Protein AF-A0A2E5AE53-F1 (afdb_monomer_lite)

pLDDT: mean 91.01, std 10.96, range [36.34, 98.62]

Structure (mmCIF, N/CA/C/O backbone):
data_AF-A0A2E5AE53-F1
#
_entry.id   AF-A0A2E5AE53-F1
#
loop_
_atom_site.group_PDB
_atom_site.id
_atom_site.type_symbol
_atom_site.label_atom_id
_atom_site.label_alt_id
_atom_site.label_comp_id
_atom_site.label_asym_id
_atom_site.label_entity_id
_atom_site.label_seq_id
_atom_site.pdbx_PDB_ins_code
_atom_site.Cartn_x
_atom_site.Cartn_y
_atom_site.Cartn_z
_atom_site.occupancy
_atom_site.B_iso_or_equiv
_atom_site.auth_seq_id
_atom_site.auth_comp_id
_atom_site.auth_asym_id
_atom_site.auth_atom_id
_atom_site.pdbx_PDB_model_num
ATOM 1 N N . MET A 1 1 ? -5.814 17.496 -21.915 1.00 42.22 1 MET A N 1
ATOM 2 C CA . MET A 1 1 ? -5.030 16.432 -21.250 1.00 42.22 1 MET A CA 1
ATOM 3 C C . MET A 1 1 ? -5.846 15.893 -20.075 1.00 42.22 1 MET A C 1
ATOM 5 O O . MET A 1 1 ? -5.924 16.540 -19.043 1.00 42.22 1 MET A O 1
ATOM 9 N N . GLN A 1 2 ? -6.573 14.785 -20.251 1.00 44.31 2 GLN A N 1
ATOM 10 C CA . GLN A 1 2 ? -7.427 14.229 -19.191 1.00 44.31 2 GLN A CA 1
ATOM 11 C C . GLN A 1 2 ? -6.534 13.450 -18.208 1.00 44.31 2 GLN A C 1
ATOM 13 O O . GLN A 1 2 ? -6.035 12.370 -18.546 1.00 44.31 2 GLN A O 1
ATOM 18 N N . MET A 1 3 ? -6.266 14.024 -17.032 1.00 50.41 3 MET A N 1
ATOM 19 C CA . MET A 1 3 ? -5.489 13.367 -15.975 1.00 50.41 3 MET A CA 1
ATOM 20 C C . MET A 1 3 ? -6.194 12.084 -15.538 1.00 50.41 3 MET A C 1
ATOM 22 O O . MET A 1 3 ? -7.386 12.068 -15.250 1.00 50.41 3 MET A O 1
ATOM 26 N N . ASP A 1 4 ? -5.445 10.989 -15.532 1.00 73.56 4 ASP A N 1
ATOM 27 C CA . ASP A 1 4 ? -5.915 9.717 -15.004 1.00 73.56 4 ASP A CA 1
ATOM 28 C C . ASP A 1 4 ? -5.940 9.756 -13.468 1.00 73.56 4 ASP A C 1
ATOM 30 O O . ASP A 1 4 ? -5.029 10.313 -12.854 1.00 73.56 4 ASP A O 1
ATOM 34 N N . ALA A 1 5 ? -6.951 9.150 -12.842 1.00 66.94 5 ALA A N 1
ATOM 35 C CA . ALA A 1 5 ? -7.138 9.185 -11.389 1.00 66.94 5 ALA A CA 1
ATOM 36 C C . ALA A 1 5 ? -5.905 8.666 -10.624 1.00 66.94 5 ALA A C 1
ATOM 38 O O . ALA A 1 5 ? -5.534 9.228 -9.594 1.00 66.94 5 ALA A O 1
ATOM 39 N N . PHE A 1 6 ? -5.215 7.655 -11.165 1.00 67.25 6 PHE A N 1
ATOM 40 C CA . PHE A 1 6 ? -3.981 7.121 -10.580 1.00 67.25 6 PHE A CA 1
ATOM 41 C C . PHE A 1 6 ? -2.809 8.113 -10.644 1.00 67.25 6 PHE A C 1
ATOM 43 O O . PHE A 1 6 ? -2.060 8.243 -9.676 1.00 67.25 6 PHE A O 1
ATOM 50 N N . GLN A 1 7 ? -2.667 8.849 -11.751 1.00 70.06 7 GLN A N 1
ATOM 51 C CA . GLN A 1 7 ? -1.641 9.889 -11.899 1.00 70.06 7 GLN A CA 1
ATOM 52 C C . GLN A 1 7 ? -1.922 11.084 -10.979 1.00 70.06 7 GLN A C 1
ATOM 54 O O . GLN A 1 7 ? -1.009 11.597 -10.332 1.00 70.06 7 GLN A O 1
ATOM 59 N N . GLY A 1 8 ? -3.191 11.496 -10.879 1.00 69.25 8 GLY A N 1
ATOM 60 C CA . GLY A 1 8 ? -3.621 12.550 -9.959 1.00 69.25 8 GLY A CA 1
ATOM 61 C C . GLY A 1 8 ? -3.343 12.189 -8.500 1.00 69.25 8 GLY A C 1
ATOM 62 O O . GLY A 1 8 ? -2.730 12.978 -7.783 1.00 69.25 8 GLY A O 1
ATOM 63 N N . ALA A 1 9 ? -3.705 10.971 -8.084 1.00 69.88 9 ALA A N 1
ATOM 64 C CA . ALA A 1 9 ? -3.445 10.481 -6.733 1.00 69.88 9 ALA A CA 1
ATOM 65 C C . ALA A 1 9 ? -1.946 10.484 -6.397 1.00 69.88 9 ALA A C 1
ATOM 67 O O . ALA A 1 9 ? -1.572 11.009 -5.353 1.00 69.88 9 ALA A O 1
ATOM 68 N N . ALA A 1 10 ? -1.085 9.978 -7.290 1.00 71.12 10 ALA A N 1
ATOM 69 C CA . ALA A 1 10 ? 0.366 9.949 -7.083 1.00 71.12 10 ALA A CA 1
ATOM 70 C C . ALA A 1 10 ? 0.988 11.354 -6.952 1.00 71.12 10 ALA A C 1
ATOM 72 O O . ALA A 1 10 ? 1.862 11.564 -6.105 1.00 71.12 10 ALA A O 1
ATOM 73 N N . ARG A 1 11 ? 0.522 12.329 -7.748 1.00 73.69 11 ARG A N 1
ATOM 74 C CA . ARG A 1 11 ? 0.976 13.729 -7.654 1.00 73.69 11 ARG A CA 1
ATOM 75 C C . ARG A 1 11 ? 0.531 14.387 -6.343 1.00 73.69 11 ARG A C 1
ATOM 77 O O . ARG A 1 11 ? 1.344 15.051 -5.710 1.00 73.69 11 ARG A O 1
ATOM 84 N N . LEU A 1 12 ? -0.705 14.148 -5.892 1.00 70.00 12 LEU A N 1
ATOM 85 C CA . LEU A 1 12 ? -1.230 14.706 -4.634 1.00 70.00 12 LEU A CA 1
ATOM 86 C C . LEU A 1 12 ? -0.424 14.276 -3.401 1.00 70.00 12 LEU A C 1
ATOM 88 O O . LEU A 1 12 ? -0.241 15.066 -2.480 1.00 70.00 12 LEU A O 1
ATOM 92 N N . ILE A 1 13 ? 0.094 13.046 -3.389 1.00 68.81 13 ILE A N 1
ATOM 93 C CA . ILE A 1 13 ? 0.936 12.538 -2.290 1.00 68.81 13 ILE A CA 1
ATOM 94 C C . ILE A 1 13 ? 2.433 12.874 -2.456 1.00 68.81 13 ILE A C 1
ATOM 96 O O . ILE A 1 13 ? 3.263 12.448 -1.643 1.00 68.81 13 ILE A O 1
ATOM 100 N N . GLY A 1 14 ? 2.783 13.645 -3.494 1.00 72.81 14 GLY A N 1
ATOM 101 C CA . GLY A 1 14 ? 4.137 14.127 -3.757 1.00 72.81 14 GLY A CA 1
ATOM 102 C C . GLY A 1 14 ? 5.125 13.022 -4.133 1.00 72.81 14 GLY A C 1
ATOM 103 O O . GLY A 1 14 ? 6.262 13.053 -3.671 1.00 72.81 14 GLY A O 1
ATOM 104 N N . MET A 1 15 ? 4.709 12.018 -4.914 1.00 79.19 15 MET A N 1
ATOM 105 C CA . MET A 1 15 ? 5.594 10.924 -5.344 1.00 79.19 15 MET A CA 1
ATOM 106 C C . MET A 1 15 ? 6.523 11.369 -6.481 1.00 79.19 15 MET A C 1
ATOM 108 O O . MET A 1 15 ? 6.221 11.159 -7.655 1.00 79.19 15 MET A O 1
ATOM 112 N N . SER A 1 16 ? 7.662 11.966 -6.125 1.00 83.81 16 SER A N 1
ATOM 113 C CA . SER A 1 16 ? 8.779 12.174 -7.056 1.00 83.81 16 SER A CA 1
ATOM 114 C C . SER A 1 16 ? 9.447 10.848 -7.435 1.00 83.81 16 SER A C 1
ATOM 116 O O . SER A 1 16 ? 9.279 9.838 -6.745 1.00 83.81 16 SER A O 1
ATOM 118 N N . ASP A 1 17 ? 10.259 10.843 -8.492 1.00 84.69 17 ASP A N 1
ATOM 119 C CA . ASP A 1 17 ? 10.998 9.647 -8.919 1.00 84.69 17 ASP A CA 1
ATOM 120 C C . ASP A 1 17 ? 11.924 9.104 -7.820 1.00 84.69 17 ASP A C 1
ATOM 122 O O . ASP A 1 17 ? 11.990 7.894 -7.591 1.00 84.69 17 ASP A O 1
ATOM 126 N N . ALA A 1 18 ? 12.549 10.000 -7.052 1.00 86.06 18 ALA A N 1
ATOM 127 C CA . ALA A 1 18 ? 13.353 9.632 -5.891 1.00 86.06 18 ALA A CA 1
ATOM 128 C C . ALA A 1 18 ? 12.518 8.939 -4.799 1.00 86.06 18 ALA A C 1
ATOM 130 O O . ALA A 1 18 ? 12.969 7.965 -4.192 1.00 86.06 18 ALA A O 1
ATOM 131 N N . ILE A 1 19 ? 11.289 9.404 -4.549 1.00 88.62 19 ILE A N 1
ATOM 132 C CA . ILE A 1 19 ? 10.394 8.773 -3.569 1.00 88.62 19 ILE A CA 1
ATOM 133 C C . ILE A 1 19 ? 9.890 7.428 -4.097 1.00 88.62 19 ILE A C 1
ATOM 135 O O . ILE A 1 19 ? 9.847 6.472 -3.328 1.00 88.62 19 ILE A O 1
ATOM 139 N N . TRP A 1 20 ? 9.587 7.303 -5.393 1.00 90.19 20 TRP A N 1
ATOM 140 C CA . TRP A 1 20 ? 9.250 6.016 -6.015 1.00 90.19 20 TRP A CA 1
ATOM 141 C C . TRP A 1 20 ? 10.350 4.970 -5.820 1.00 90.19 20 TRP A C 1
ATOM 143 O O . TRP A 1 20 ? 10.056 3.831 -5.450 1.00 90.19 20 TRP A O 1
ATOM 153 N N . ALA A 1 21 ? 11.611 5.358 -6.011 1.00 92.19 21 ALA A N 1
ATOM 154 C CA . ALA A 1 21 ? 12.749 4.466 -5.813 1.00 92.19 21 ALA A CA 1
ATOM 155 C C . ALA A 1 21 ? 12.838 3.964 -4.360 1.00 92.19 21 ALA A C 1
ATOM 157 O O . ALA A 1 21 ? 12.991 2.769 -4.108 1.00 92.19 21 ALA A O 1
ATOM 158 N N . ARG A 1 22 ? 12.665 4.862 -3.384 1.00 94.12 22 ARG A N 1
ATOM 159 C CA . ARG A 1 22 ? 12.652 4.520 -1.949 1.00 94.12 22 ARG A CA 1
ATOM 160 C C . ARG A 1 22 ? 11.431 3.676 -1.573 1.00 94.12 22 ARG A C 1
ATOM 162 O O . ARG A 1 22 ? 11.559 2.723 -0.807 1.00 94.12 22 ARG A O 1
ATOM 169 N N . HIS A 1 23 ? 10.273 3.964 -2.166 1.00 93.56 23 HIS A N 1
ATOM 170 C CA . HIS A 1 23 ? 9.023 3.229 -1.969 1.00 93.56 23 HIS A CA 1
ATOM 171 C C . HIS A 1 23 ? 9.140 1.750 -2.357 1.00 93.56 23 HIS A C 1
ATOM 173 O O . HIS A 1 23 ? 8.498 0.903 -1.734 1.00 93.56 23 HIS A O 1
ATOM 179 N N . ALA A 1 24 ? 9.973 1.440 -3.358 1.00 95.69 24 ALA A N 1
ATOM 180 C CA . ALA A 1 24 ? 10.233 0.081 -3.830 1.00 95.69 24 ALA A CA 1
ATOM 181 C C . ALA A 1 24 ? 11.125 -0.740 -2.884 1.00 95.69 24 ALA A C 1
ATOM 183 O O . ALA A 1 24 ? 11.312 -1.944 -3.101 1.00 95.69 24 ALA A O 1
ATOM 184 N N . HIS A 1 25 ? 11.692 -0.127 -1.839 1.00 96.62 25 HIS A N 1
ATOM 185 C CA . HIS A 1 25 ? 12.539 -0.835 -0.889 1.00 96.62 25 HIS A CA 1
ATOM 186 C C . HIS A 1 25 ? 11.728 -1.900 -0.127 1.00 96.62 25 HIS A C 1
ATOM 188 O O . HIS A 1 25 ? 10.715 -1.557 0.489 1.00 96.62 25 HIS A O 1
ATOM 194 N N . PRO A 1 26 ? 12.165 -3.177 -0.075 1.00 95.81 26 PRO A N 1
ATOM 195 C CA . PRO A 1 26 ? 11.390 -4.249 0.554 1.00 95.81 26 PRO A CA 1
ATOM 196 C C . PRO A 1 26 ? 10.998 -3.941 1.998 1.00 95.81 26 PRO A C 1
ATOM 198 O O . PRO A 1 26 ? 9.849 -4.136 2.374 1.00 95.81 26 PRO A O 1
ATOM 201 N N . LEU A 1 27 ? 11.921 -3.387 2.795 1.00 95.31 27 LEU A N 1
ATOM 202 C CA . LEU A 1 27 ? 11.608 -2.979 4.170 1.00 95.31 27 LEU A CA 1
ATOM 203 C C . LEU A 1 27 ? 10.502 -1.916 4.232 1.00 95.31 27 LEU A C 1
ATOM 205 O O . LEU A 1 27 ? 9.659 -2.002 5.117 1.00 95.31 27 LEU A O 1
ATOM 209 N N . SER A 1 28 ? 10.459 -0.953 3.300 1.00 95.00 28 SER A N 1
ATOM 210 C CA . SER A 1 28 ? 9.373 0.039 3.244 1.00 95.00 28 SER A CA 1
ATOM 211 C C . SER A 1 28 ? 8.041 -0.641 2.939 1.00 95.00 28 SER A C 1
ATOM 213 O O . SER A 1 28 ? 7.042 -0.391 3.609 1.00 95.00 28 SER A O 1
ATOM 215 N N . VAL A 1 29 ? 8.020 -1.541 1.958 1.00 95.19 29 VAL A N 1
ATOM 216 C CA . VAL A 1 29 ? 6.809 -2.277 1.579 1.00 95.19 29 VAL A CA 1
ATOM 217 C C . VAL A 1 29 ? 6.299 -3.117 2.752 1.00 95.19 29 VAL A C 1
ATOM 219 O O . VAL A 1 29 ? 5.183 -2.895 3.217 1.00 95.19 29 VAL A O 1
ATOM 222 N N . TRP A 1 30 ? 7.125 -4.014 3.294 1.00 95.81 30 TRP A N 1
ATOM 223 C CA . TRP A 1 30 ? 6.717 -4.922 4.370 1.00 95.81 30 TRP A CA 1
ATOM 224 C C . TRP A 1 30 ? 6.310 -4.186 5.643 1.00 95.81 30 TRP A C 1
ATOM 226 O O . TRP A 1 30 ? 5.317 -4.547 6.266 1.00 95.81 30 TRP A O 1
ATOM 236 N N . SER A 1 31 ? 7.013 -3.118 6.017 1.00 94.88 31 SER A N 1
ATOM 237 C CA . SER A 1 31 ? 6.642 -2.349 7.208 1.00 94.88 31 SER A CA 1
ATOM 238 C C . SER A 1 31 ? 5.336 -1.568 7.041 1.00 94.88 31 SER A C 1
ATOM 240 O O . SER A 1 31 ? 4.621 -1.397 8.022 1.00 94.88 31 SER A O 1
ATOM 242 N N . ARG A 1 32 ? 4.956 -1.151 5.824 1.00 93.88 32 ARG A N 1
ATOM 243 C CA . ARG A 1 32 ? 3.612 -0.600 5.555 1.00 93.88 32 ARG A CA 1
ATOM 244 C C . ARG A 1 32 ? 2.532 -1.674 5.591 1.00 93.88 32 ARG A C 1
ATOM 246 O O . ARG A 1 32 ? 1.454 -1.432 6.122 1.00 93.88 32 ARG A O 1
ATOM 253 N N . MET A 1 33 ? 2.830 -2.862 5.066 1.00 93.50 33 MET A N 1
ATOM 254 C CA . MET A 1 33 ? 1.925 -4.017 5.128 1.00 93.50 33 MET A CA 1
ATOM 255 C C . MET A 1 33 ? 1.655 -4.425 6.584 1.00 93.50 33 MET A C 1
ATOM 257 O O . MET A 1 33 ? 0.506 -4.640 6.958 1.00 93.50 33 MET A O 1
ATOM 261 N N . LEU A 1 34 ? 2.694 -4.438 7.425 1.00 92.25 34 LEU A N 1
ATOM 262 C CA . LEU A 1 34 ? 2.586 -4.684 8.868 1.00 92.25 34 LEU A CA 1
ATOM 263 C C . LEU A 1 34 ? 1.990 -3.503 9.644 1.00 92.25 34 LEU A C 1
ATOM 265 O O . LEU A 1 34 ? 1.358 -3.711 10.674 1.00 92.25 34 LEU A O 1
ATOM 269 N N . ALA A 1 35 ? 2.142 -2.268 9.164 1.00 93.50 35 ALA A N 1
ATOM 270 C CA . ALA A 1 35 ? 1.499 -1.113 9.782 1.00 93.50 35 ALA A CA 1
ATOM 271 C C . ALA A 1 35 ? -0.019 -1.106 9.573 1.00 93.50 35 ALA A C 1
ATOM 273 O O . ALA A 1 35 ? -0.732 -0.552 10.400 1.00 93.50 35 ALA A O 1
ATOM 274 N N . ALA A 1 36 ? -0.537 -1.733 8.514 1.00 93.06 36 ALA A N 1
ATOM 275 C CA . ALA A 1 36 ? -1.973 -1.789 8.252 1.00 93.06 36 ALA A CA 1
ATOM 276 C C . ALA A 1 36 ? -2.798 -2.377 9.425 1.00 93.06 36 ALA A C 1
ATOM 278 O O . ALA A 1 36 ? -3.758 -1.719 9.834 1.00 93.06 36 ALA A O 1
ATOM 279 N N . PRO A 1 37 ? -2.461 -3.548 10.012 1.00 93.81 37 PRO A N 1
ATOM 280 C CA . PRO A 1 37 ? -3.165 -4.047 11.197 1.00 93.81 37 PRO A CA 1
ATOM 281 C C . PRO A 1 37 ? -2.949 -3.167 12.436 1.00 93.81 37 PRO A C 1
ATOM 283 O O . PRO A 1 37 ? -3.844 -3.055 13.268 1.00 93.81 37 PRO A O 1
ATOM 286 N N . LEU A 1 38 ? -1.800 -2.494 12.561 1.00 94.38 38 LEU A N 1
ATOM 287 C CA . LEU A 1 38 ? -1.579 -1.545 13.658 1.00 94.38 38 LEU A CA 1
ATOM 288 C C . LEU A 1 38 ? -2.472 -0.309 13.520 1.00 94.38 38 LEU A C 1
ATOM 290 O O . LEU A 1 38 ? -3.055 0.125 14.504 1.00 94.38 38 LEU A O 1
ATOM 294 N N . ILE A 1 39 ? -2.643 0.214 12.303 1.00 94.88 39 ILE A N 1
ATOM 295 C CA . ILE A 1 39 ? -3.583 1.304 12.009 1.00 94.88 39 ILE A CA 1
ATOM 296 C C . ILE A 1 39 ? -5.003 0.878 12.364 1.00 94.88 39 ILE A C 1
ATOM 298 O O . ILE A 1 39 ? -5.715 1.657 12.993 1.00 94.88 39 ILE A O 1
ATOM 302 N N . PHE A 1 40 ? -5.397 -0.352 12.009 1.00 95.62 40 PHE A N 1
ATOM 303 C CA . PHE A 1 40 ? -6.678 -0.907 12.437 1.00 95.62 40 PHE A CA 1
ATOM 304 C C . PHE A 1 40 ? -6.812 -0.812 13.959 1.00 95.62 40 PHE A C 1
ATOM 306 O O . PHE A 1 40 ? -7.754 -0.204 14.426 1.00 95.62 40 PHE A O 1
ATOM 313 N N . ILE A 1 41 ? -5.842 -1.277 14.745 1.00 95.06 41 ILE A N 1
ATOM 314 C CA . ILE A 1 41 ? -5.890 -1.166 16.216 1.00 95.06 41 ILE A CA 1
ATOM 315 C C . ILE A 1 41 ? -5.948 0.302 16.683 1.00 95.06 41 ILE A C 1
ATOM 317 O O . ILE A 1 41 ? -6.746 0.649 17.554 1.00 95.06 41 ILE A O 1
ATOM 321 N N . CYS A 1 42 ? -5.141 1.189 16.092 1.00 94.75 42 CYS A N 1
ATOM 322 C CA . CYS A 1 42 ? -5.098 2.608 16.452 1.00 94.75 42 CYS A CA 1
ATOM 323 C C . CYS A 1 42 ? -6.442 3.311 16.252 1.00 94.75 42 CYS A C 1
ATOM 325 O O . CYS A 1 42 ? -6.768 4.203 17.034 1.00 94.75 42 CYS A O 1
ATOM 327 N N . LEU A 1 43 ? -7.243 2.913 15.262 1.00 95.75 43 LEU A N 1
ATOM 328 C CA . LEU A 1 43 ? -8.561 3.508 15.035 1.00 95.75 43 LEU A CA 1
ATOM 329 C C . LEU A 1 43 ? -9.523 3.269 16.213 1.00 95.75 43 LEU A C 1
ATOM 331 O O . LEU A 1 43 ? -10.402 4.085 16.441 1.00 95.75 43 LEU A O 1
ATOM 335 N N . TRP A 1 44 ? -9.317 2.229 17.026 1.00 96.25 44 TRP A N 1
ATOM 336 C CA . TRP A 1 44 ? -10.147 1.929 18.197 1.00 96.25 44 TRP A CA 1
ATOM 337 C C . TRP A 1 44 ? -9.633 2.620 19.456 1.00 96.25 44 TRP A C 1
ATOM 339 O O . TRP A 1 44 ? -10.332 2.670 20.466 1.00 96.25 44 TRP A O 1
ATOM 349 N N . SER A 1 45 ? -8.434 3.200 19.409 1.00 95.12 45 SER A N 1
ATOM 350 C CA . SER A 1 45 ? -7.843 3.846 20.576 1.00 95.12 45 SER A CA 1
ATOM 351 C C . SER A 1 45 ? -8.688 4.977 21.179 1.00 95.12 45 SER A C 1
ATOM 353 O O . SER A 1 45 ? -8.693 5.069 22.407 1.00 95.12 45 SER A O 1
ATOM 355 N N . PRO A 1 46 ? -9.482 5.776 20.429 1.00 94.38 46 PRO A N 1
ATOM 356 C CA . PRO A 1 46 ? -10.373 6.749 21.055 1.00 94.38 46 PRO A CA 1
ATOM 357 C C . PRO A 1 46 ? -11.437 6.123 21.966 1.00 94.38 46 PRO A C 1
ATOM 359 O O . PRO A 1 46 ? -11.880 6.767 22.913 1.00 94.38 46 PRO A O 1
ATOM 362 N N . VAL A 1 47 ? -11.815 4.862 21.721 1.00 92.56 47 VAL A N 1
ATOM 363 C CA . VAL A 1 47 ? -12.762 4.110 22.561 1.00 92.56 47 VAL A CA 1
ATOM 364 C C . VAL A 1 47 ? -12.122 3.709 23.892 1.00 92.56 47 VAL A C 1
ATOM 366 O O . VAL A 1 47 ? -12.798 3.673 24.914 1.00 92.56 47 VAL A O 1
ATOM 369 N N . TRP A 1 48 ? -10.820 3.414 23.897 1.00 92.62 48 TRP A N 1
ATOM 370 C CA . TRP A 1 48 ? -10.112 2.924 25.085 1.00 92.62 48 TRP A CA 1
ATOM 371 C C . TRP A 1 48 ? -9.514 4.041 25.935 1.00 92.62 48 TRP A C 1
ATOM 373 O O . TRP A 1 48 ? -9.556 3.976 27.159 1.00 92.62 48 TRP A O 1
ATOM 383 N N . ILE A 1 49 ? -8.921 5.044 25.282 1.00 94.75 49 ILE A N 1
ATOM 384 C CA . ILE A 1 49 ? -8.099 6.078 25.927 1.00 94.75 49 ILE A CA 1
ATOM 385 C C . ILE A 1 49 ? -8.571 7.503 25.601 1.00 94.75 49 ILE A C 1
ATOM 387 O O . ILE A 1 49 ? -7.849 8.472 25.840 1.00 94.75 49 ILE A O 1
ATOM 391 N N . GLY A 1 50 ? -9.781 7.654 25.053 1.00 93.38 50 GLY A N 1
ATOM 392 C CA . GLY A 1 50 ? -10.386 8.956 24.778 1.00 93.38 50 GLY A CA 1
ATOM 393 C C . GLY A 1 50 ? -9.568 9.794 23.793 1.00 93.38 50 GLY A C 1
ATOM 394 O O . GLY A 1 50 ? -9.043 9.295 22.798 1.00 93.38 50 GLY A O 1
ATOM 395 N N . TRP A 1 51 ? -9.427 11.092 24.066 1.00 93.06 51 TRP A N 1
ATOM 396 C CA . TRP A 1 51 ? -8.797 12.034 23.131 1.00 93.06 51 TRP A CA 1
ATOM 397 C C . TRP A 1 51 ? -7.323 11.722 22.821 1.00 93.06 51 TRP A C 1
ATOM 399 O O . TRP A 1 51 ? -6.844 12.030 21.731 1.00 93.06 51 TRP A O 1
ATOM 409 N N . TYR A 1 52 ? -6.614 11.032 23.723 1.00 91.69 52 TYR A N 1
ATOM 410 C CA . TYR A 1 52 ? -5.243 10.567 23.477 1.00 91.69 52 TYR A CA 1
ATOM 411 C C . TYR A 1 52 ? -5.153 9.590 22.293 1.00 91.69 52 TYR A C 1
ATOM 413 O O . TYR A 1 52 ? -4.129 9.540 21.609 1.00 91.69 52 TYR A O 1
ATOM 421 N N . GLY A 1 53 ? -6.237 8.867 21.989 1.00 91.25 53 GLY A N 1
ATOM 422 C CA . GLY A 1 53 ? -6.305 7.962 20.844 1.00 91.25 53 GLY A CA 1
ATOM 423 C C . GLY A 1 53 ? -6.173 8.668 19.492 1.00 91.25 53 GLY A C 1
ATOM 424 O O . GLY A 1 53 ? -5.597 8.123 18.550 1.00 91.25 53 GLY A O 1
ATOM 425 N N . VAL A 1 54 ? -6.594 9.934 19.403 1.00 92.75 54 VAL A N 1
ATOM 426 C CA . VAL A 1 54 ? -6.404 10.752 18.192 1.00 92.75 54 VAL A CA 1
ATOM 427 C C . VAL A 1 54 ? -4.914 10.903 17.864 1.00 92.75 54 VAL A C 1
ATOM 429 O O . VAL A 1 54 ? -4.528 10.849 16.696 1.00 92.75 54 VAL A O 1
ATOM 432 N N . GLY A 1 55 ? -4.059 11.006 18.888 1.00 95.00 55 GLY A N 1
ATOM 433 C CA . GLY A 1 55 ? -2.606 11.046 18.719 1.00 95.00 55 GLY A CA 1
ATOM 434 C C . GLY A 1 55 ? -2.043 9.765 18.096 1.00 95.00 55 GLY A C 1
ATOM 435 O O . GLY A 1 55 ? -1.194 9.840 17.208 1.00 95.00 55 GLY A O 1
ATOM 436 N N . LEU A 1 56 ? -2.554 8.591 18.488 1.00 94.06 56 LEU A N 1
ATOM 437 C CA . LEU A 1 56 ? -2.135 7.307 17.911 1.00 94.06 56 LEU A CA 1
ATOM 438 C C . LEU A 1 56 ? -2.538 7.181 16.440 1.00 94.06 56 LEU A C 1
ATOM 440 O O . LEU A 1 56 ? -1.733 6.738 15.621 1.00 94.06 56 LEU A O 1
ATOM 444 N N . ILE A 1 57 ? -3.746 7.625 16.087 1.00 94.19 57 ILE A N 1
ATOM 445 C CA . ILE A 1 57 ? -4.196 7.684 14.688 1.00 94.19 57 ILE A CA 1
ATOM 446 C C . ILE A 1 57 ? -3.283 8.617 13.880 1.00 94.19 57 ILE A C 1
ATOM 448 O O . ILE A 1 57 ? -2.811 8.241 12.806 1.00 94.19 57 ILE A O 1
ATOM 452 N N . GLY A 1 58 ? -2.976 9.803 14.417 1.00 94.75 58 GLY A N 1
ATOM 453 C CA . GLY A 1 58 ? -2.057 10.757 13.793 1.00 94.75 58 GLY A CA 1
ATOM 454 C C . GLY A 1 58 ? -0.662 10.171 13.562 1.00 94.75 58 GLY A C 1
ATOM 455 O O . GLY A 1 58 ? -0.111 10.304 12.470 1.00 94.75 58 GLY A O 1
ATOM 456 N N . MET A 1 59 ? -0.116 9.449 14.543 1.00 94.88 59 MET A N 1
ATOM 457 C CA . MET A 1 59 ? 1.178 8.772 14.423 1.00 94.88 59 MET A CA 1
ATOM 458 C C . MET A 1 59 ? 1.158 7.667 13.360 1.00 94.88 59 MET A C 1
ATOM 460 O O . MET A 1 59 ? 2.119 7.519 12.605 1.00 94.88 59 MET A O 1
ATOM 464 N N . ALA A 1 60 ? 0.056 6.928 13.248 1.00 94.12 60 ALA A N 1
ATOM 465 C CA . ALA A 1 60 ? -0.095 5.882 12.245 1.00 94.12 60 ALA A CA 1
ATOM 466 C C . ALA A 1 60 ? -0.175 6.463 10.816 1.00 94.12 60 ALA A C 1
ATOM 468 O O . ALA A 1 60 ? 0.474 5.955 9.898 1.00 94.12 60 ALA A O 1
ATOM 469 N N . ILE A 1 61 ? -0.889 7.581 10.632 1.00 92.62 61 ILE A N 1
ATOM 470 C CA . ILE A 1 61 ? -0.915 8.337 9.366 1.00 92.62 61 ILE A CA 1
ATOM 471 C C . ILE A 1 61 ? 0.481 8.884 9.036 1.00 92.62 61 ILE A C 1
ATOM 473 O O . ILE A 1 61 ? 0.960 8.725 7.909 1.00 92.62 61 ILE A O 1
ATOM 477 N N . LEU A 1 62 ? 1.158 9.482 10.021 1.00 93.88 62 LEU A N 1
ATOM 478 C CA . LEU A 1 62 ? 2.514 10.004 9.864 1.00 93.88 62 LEU A CA 1
ATOM 479 C C . LEU A 1 62 ? 3.489 8.900 9.450 1.00 93.88 62 LEU A C 1
ATOM 481 O O . LEU A 1 62 ? 4.297 9.117 8.549 1.00 93.88 62 LEU A O 1
ATOM 485 N N . TRP A 1 63 ? 3.390 7.708 10.044 1.00 94.19 63 TRP A N 1
ATOM 486 C CA . TRP A 1 63 ? 4.202 6.561 9.650 1.00 94.19 63 TRP A CA 1
ATOM 487 C C . TRP A 1 63 ? 4.000 6.205 8.179 1.00 94.19 63 TRP A C 1
ATOM 489 O O . TRP A 1 63 ? 4.979 6.073 7.448 1.00 94.19 63 TRP A O 1
ATOM 499 N N . MET A 1 64 ? 2.753 6.113 7.711 1.00 91.38 64 MET A N 1
ATOM 500 C CA . MET A 1 64 ? 2.467 5.788 6.308 1.00 91.38 64 MET A CA 1
ATOM 501 C C . MET A 1 64 ? 3.052 6.813 5.333 1.00 91.38 64 MET A C 1
ATOM 503 O O . MET A 1 64 ? 3.507 6.438 4.249 1.00 91.38 64 MET A O 1
ATOM 507 N N . TRP A 1 65 ? 3.084 8.087 5.725 1.00 90.50 65 TRP A N 1
ATOM 508 C CA . TRP A 1 65 ? 3.696 9.153 4.936 1.00 90.50 65 TRP A CA 1
ATOM 509 C C . TRP A 1 65 ? 5.231 9.141 5.001 1.00 90.50 65 TRP A C 1
ATOM 511 O O . TRP A 1 65 ? 5.902 9.301 3.978 1.00 90.50 65 TRP A O 1
ATOM 521 N N . LEU A 1 66 ? 5.806 8.941 6.186 1.00 91.94 66 LEU A N 1
ATOM 522 C CA . LEU A 1 66 ? 7.246 9.016 6.422 1.00 91.94 66 LEU A CA 1
ATOM 523 C C . LEU A 1 66 ? 7.979 7.771 5.903 1.00 91.94 66 LEU A C 1
ATOM 525 O O . LEU A 1 66 ? 9.082 7.867 5.372 1.00 91.94 66 LEU A O 1
ATOM 529 N N . ASN A 1 67 ? 7.354 6.602 5.994 1.00 93.44 67 ASN A N 1
ATOM 530 C CA . ASN A 1 67 ? 7.935 5.317 5.629 1.00 93.44 67 ASN A CA 1
ATOM 531 C C . ASN A 1 67 ? 8.618 5.276 4.241 1.00 93.44 67 ASN A C 1
ATOM 533 O O . ASN A 1 67 ? 9.804 4.940 4.193 1.00 93.44 67 ASN A O 1
ATOM 537 N N . PRO A 1 68 ? 7.966 5.669 3.124 1.00 87.88 68 PRO A N 1
ATOM 538 C CA . PRO A 1 68 ? 8.608 5.665 1.806 1.00 87.88 68 PRO A CA 1
ATOM 539 C C . PRO A 1 68 ? 9.693 6.739 1.640 1.00 87.88 68 PRO A C 1
ATOM 541 O O . PRO A 1 68 ? 10.345 6.796 0.603 1.00 87.88 68 PRO A O 1
ATOM 544 N N . ARG A 1 69 ? 9.897 7.603 2.640 1.00 90.88 69 ARG A N 1
ATOM 545 C CA . ARG A 1 69 ? 10.939 8.636 2.667 1.00 90.88 69 ARG A CA 1
ATOM 546 C C . ARG A 1 69 ? 12.134 8.222 3.524 1.00 90.88 69 ARG A C 1
ATOM 548 O O . ARG A 1 69 ? 13.215 8.763 3.320 1.00 90.88 69 ARG A O 1
ATOM 555 N N . LEU A 1 70 ? 12.006 7.238 4.414 1.00 91.25 70 LEU A N 1
ATOM 556 C CA . LEU A 1 70 ? 13.094 6.823 5.312 1.00 91.25 70 LEU A CA 1
ATOM 557 C C . LEU A 1 70 ? 14.053 5.799 4.702 1.00 91.25 70 LEU A C 1
ATOM 559 O O . LEU A 1 70 ? 15.249 5.850 4.979 1.00 91.25 70 LEU A O 1
ATOM 563 N N . THR A 1 71 ? 13.566 4.886 3.865 1.00 91.06 71 THR A N 1
ATOM 564 C CA . THR A 1 71 ? 14.405 3.817 3.304 1.00 91.06 71 THR A CA 1
ATOM 565 C C . THR A 1 71 ? 15.228 4.301 2.114 1.00 91.06 71 THR A C 1
ATOM 567 O O . THR A 1 71 ? 14.700 5.055 1.301 1.00 91.06 71 THR A O 1
ATOM 570 N N . PRO A 1 72 ? 16.487 3.863 1.937 1.00 93.06 72 PRO A N 1
ATOM 571 C CA . PRO A 1 72 ? 17.211 4.113 0.691 1.00 93.06 72 PRO A CA 1
ATOM 572 C C . PRO A 1 72 ? 16.531 3.392 -0.491 1.00 93.06 72 PRO A C 1
ATOM 574 O O . PRO A 1 72 ? 15.745 2.468 -0.269 1.00 93.06 72 PRO A O 1
ATOM 577 N N . PRO A 1 73 ? 16.828 3.759 -1.750 1.00 93.44 73 PRO A N 1
ATOM 578 C CA . PRO A 1 73 ? 16.481 2.926 -2.899 1.00 93.44 73 PRO A CA 1
ATOM 579 C C . PRO A 1 73 ? 17.082 1.516 -2.753 1.00 93.44 73 PRO A C 1
ATOM 581 O O . PRO A 1 73 ? 18.214 1.382 -2.276 1.00 93.44 73 PRO A O 1
ATOM 584 N N . PRO A 1 74 ? 16.364 0.443 -3.122 1.00 94.69 74 PRO A N 1
ATOM 585 C CA . PRO A 1 74 ? 16.900 -0.905 -3.001 1.00 94.69 74 PRO A CA 1
ATOM 586 C C . PRO A 1 74 ? 17.961 -1.179 -4.072 1.00 94.69 74 PRO A C 1
ATOM 588 O O . PRO A 1 74 ? 17.835 -0.760 -5.217 1.00 94.69 74 PRO A O 1
ATOM 591 N N . LYS A 1 75 ? 18.983 -1.966 -3.720 1.00 94.06 75 LYS A N 1
ATOM 592 C CA . LYS A 1 75 ? 20.070 -2.336 -4.647 1.00 94.06 75 LYS A CA 1
ATOM 593 C C . LYS A 1 75 ? 19.602 -3.162 -5.849 1.00 94.06 75 LYS A C 1
ATOM 595 O O . LYS A 1 75 ? 20.297 -3.215 -6.850 1.00 94.06 75 LYS A O 1
ATOM 600 N N . THR A 1 76 ? 18.464 -3.849 -5.731 1.00 94.00 76 THR A N 1
ATOM 601 C CA . THR A 1 76 ? 17.851 -4.615 -6.824 1.00 94.00 76 THR A CA 1
ATOM 602 C C . THR A 1 76 ? 16.334 -4.466 -6.765 1.00 94.00 76 THR A C 1
ATOM 604 O O . THR A 1 76 ? 15.753 -4.430 -5.677 1.00 94.00 76 THR A O 1
ATOM 607 N N . GLY A 1 77 ? 15.680 -4.432 -7.925 1.00 95.06 77 GLY A N 1
ATOM 608 C CA . GLY A 1 77 ? 14.221 -4.381 -8.037 1.00 95.06 77 GLY A CA 1
ATOM 609 C C . GLY A 1 77 ? 13.553 -5.757 -8.114 1.00 95.06 77 GLY A C 1
ATOM 610 O O . GLY A 1 77 ? 12.372 -5.846 -8.427 1.00 95.06 77 GLY A O 1
ATOM 611 N N . ARG A 1 78 ? 14.288 -6.851 -7.864 1.00 95.50 78 ARG A N 1
ATOM 612 C CA . ARG A 1 78 ? 13.847 -8.219 -8.203 1.00 95.50 78 ARG A CA 1
ATOM 613 C C . ARG A 1 78 ? 12.991 -8.916 -7.143 1.00 95.50 78 ARG A C 1
ATOM 615 O O . ARG A 1 78 ? 12.414 -9.966 -7.432 1.00 95.50 78 ARG A O 1
ATOM 622 N N . SER A 1 79 ? 12.911 -8.371 -5.930 1.00 97.19 79 SER A N 1
ATOM 623 C CA . SER A 1 79 ? 12.057 -8.936 -4.879 1.00 97.19 79 SER A CA 1
ATOM 624 C C . SER A 1 79 ? 10.574 -8.786 -5.238 1.00 97.19 79 SER A C 1
ATOM 626 O O . SER A 1 79 ? 10.209 -7.849 -5.946 1.00 97.19 79 SER A O 1
ATOM 628 N N . TRP A 1 80 ? 9.702 -9.662 -4.726 1.00 97.69 80 TRP A N 1
ATOM 629 C CA . TRP A 1 80 ? 8.249 -9.528 -4.925 1.00 97.69 80 TRP A CA 1
ATOM 630 C C . TRP A 1 80 ? 7.737 -8.145 -4.490 1.00 97.69 80 TRP A C 1
ATOM 632 O O . TRP A 1 80 ? 7.009 -7.490 -5.231 1.00 97.69 80 TRP A O 1
ATOM 642 N N . ALA A 1 81 ? 8.207 -7.659 -3.338 1.00 96.50 81 ALA A N 1
ATOM 643 C CA . ALA A 1 81 ? 7.848 -6.351 -2.798 1.00 96.50 81 ALA A CA 1
ATOM 644 C C . ALA A 1 81 ? 8.248 -5.199 -3.737 1.00 96.50 81 ALA A C 1
ATOM 646 O O . ALA A 1 81 ? 7.436 -4.325 -4.042 1.00 96.50 81 ALA A O 1
ATOM 647 N N . SER A 1 82 ? 9.486 -5.220 -4.237 1.00 97.00 82 SER A N 1
ATOM 648 C CA . SER A 1 82 ? 9.988 -4.204 -5.168 1.00 97.00 82 SER A CA 1
ATOM 649 C C . SER A 1 82 ? 9.261 -4.261 -6.507 1.00 97.00 82 SER A C 1
ATOM 651 O O . SER A 1 82 ? 8.848 -3.224 -7.018 1.00 97.00 82 SER A O 1
ATOM 653 N N . LYS A 1 83 ? 9.033 -5.464 -7.044 1.00 98.25 83 LYS A N 1
ATOM 654 C CA . LYS A 1 83 ? 8.268 -5.675 -8.279 1.00 98.25 83 LYS A CA 1
ATOM 655 C C . LYS A 1 83 ? 6.843 -5.163 -8.167 1.00 98.25 83 LYS A C 1
ATOM 657 O O . LYS A 1 83 ? 6.356 -4.575 -9.123 1.00 98.25 83 LYS A O 1
ATOM 662 N N . GLY A 1 84 ? 6.191 -5.353 -7.021 1.00 97.69 84 GLY A N 1
ATOM 663 C CA . GLY A 1 84 ? 4.862 -4.804 -6.763 1.00 97.69 84 GLY A CA 1
ATOM 664 C C . GLY A 1 84 ? 4.832 -3.292 -6.981 1.00 97.69 84 GLY A C 1
ATOM 665 O O . GLY A 1 84 ? 4.027 -2.794 -7.759 1.00 97.69 84 GLY A O 1
ATOM 666 N N . VAL A 1 85 ? 5.781 -2.570 -6.383 1.00 96.56 85 VAL A N 1
ATOM 667 C CA . VAL A 1 85 ? 5.904 -1.111 -6.537 1.00 96.56 85 VAL A CA 1
ATOM 668 C C . VAL A 1 85 ? 6.303 -0.694 -7.955 1.00 96.56 85 VAL A C 1
ATOM 670 O O . VAL A 1 85 ? 5.727 0.241 -8.508 1.00 96.56 85 VAL A O 1
ATOM 673 N N . ILE A 1 86 ? 7.269 -1.384 -8.563 1.00 96.44 86 ILE A N 1
ATOM 674 C CA . ILE A 1 86 ? 7.678 -1.129 -9.951 1.00 96.44 86 ILE A CA 1
ATOM 675 C C . ILE A 1 86 ? 6.479 -1.309 -10.890 1.00 96.44 86 ILE A C 1
ATOM 677 O O . ILE A 1 86 ? 6.235 -0.470 -11.753 1.00 96.44 86 ILE A O 1
ATOM 681 N N . GLY A 1 87 ? 5.696 -2.367 -10.690 1.00 97.19 87 GLY A N 1
ATOM 682 C CA . GLY A 1 87 ? 4.485 -2.641 -11.448 1.00 97.19 87 GLY A CA 1
ATOM 683 C C . GLY A 1 87 ? 3.418 -1.568 -11.273 1.00 97.19 87 GLY A C 1
ATOM 684 O O . GLY A 1 87 ? 2.811 -1.169 -12.264 1.0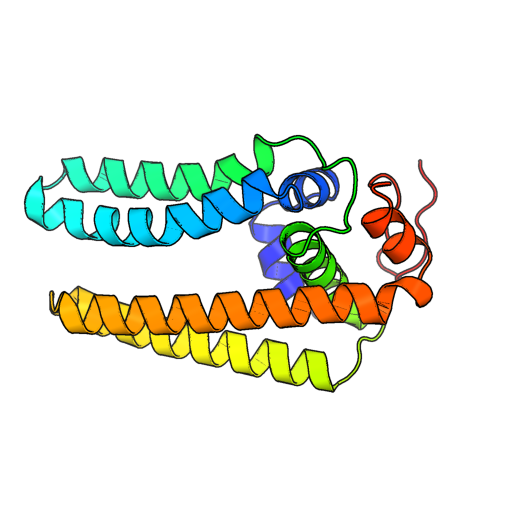0 97.19 87 GLY A O 1
ATOM 685 N N . GLU A 1 88 ? 3.233 -1.044 -10.056 1.00 95.94 88 GLU A N 1
ATOM 686 C CA . GLU A 1 88 ? 2.362 0.114 -9.813 1.00 95.94 88 GLU A CA 1
ATOM 687 C C . GLU A 1 88 ? 2.810 1.324 -10.648 1.00 95.94 88 GLU A C 1
ATOM 689 O O . GLU A 1 88 ? 1.991 1.941 -11.333 1.00 95.94 88 GLU A O 1
ATOM 694 N N . ARG A 1 89 ? 4.116 1.622 -10.671 1.00 93.88 89 ARG A N 1
ATOM 695 C CA . ARG A 1 89 ? 4.680 2.727 -11.466 1.00 93.88 89 ARG A CA 1
ATOM 696 C C . ARG A 1 89 ? 4.504 2.509 -12.973 1.00 93.88 89 ARG A C 1
ATOM 698 O O . ARG A 1 89 ? 4.082 3.422 -13.679 1.00 93.88 89 ARG A O 1
ATOM 705 N N . ILE A 1 90 ? 4.744 1.292 -13.466 1.00 94.81 90 ILE A N 1
ATOM 706 C CA . ILE A 1 90 ? 4.483 0.908 -14.866 1.00 94.81 90 ILE A CA 1
ATOM 707 C C . ILE A 1 90 ? 2.997 1.085 -15.203 1.00 94.81 90 ILE A C 1
ATOM 709 O O . ILE A 1 90 ? 2.650 1.638 -16.246 1.00 94.81 90 ILE A O 1
ATOM 713 N N . PHE A 1 91 ? 2.100 0.666 -14.310 1.00 94.69 91 PHE A N 1
ATOM 714 C CA . PHE A 1 91 ? 0.662 0.805 -14.505 1.00 94.69 91 PHE A CA 1
ATOM 715 C C . PHE A 1 91 ? 0.218 2.272 -14.559 1.00 94.69 91 PHE A C 1
ATOM 717 O O . PHE A 1 91 ? -0.644 2.637 -15.360 1.00 94.69 91 PHE A O 1
ATOM 724 N N . ILE A 1 92 ? 0.814 3.154 -13.762 1.00 90.75 92 ILE A N 1
ATOM 725 C CA . ILE A 1 92 ? 0.547 4.598 -13.838 1.00 90.75 92 ILE A CA 1
ATOM 726 C C . ILE A 1 92 ? 0.959 5.162 -15.210 1.00 90.75 92 ILE A C 1
ATOM 728 O O . ILE A 1 92 ? 0.231 5.974 -15.786 1.00 90.75 92 ILE A O 1
ATOM 732 N N . ASN A 1 93 ? 2.051 4.653 -15.783 1.00 89.44 93 ASN A N 1
ATOM 733 C CA . ASN A 1 93 ? 2.569 5.052 -17.096 1.00 89.44 93 ASN A CA 1
ATOM 734 C C . ASN A 1 93 ? 1.890 4.345 -18.284 1.00 89.44 93 ASN A C 1
ATOM 736 O O . ASN A 1 93 ? 2.265 4.564 -19.435 1.00 89.44 93 ASN A O 1
ATOM 740 N N . ARG A 1 94 ? 0.832 3.557 -18.045 1.00 91.69 94 ARG A N 1
ATOM 741 C CA . ARG A 1 94 ? 0.158 2.724 -19.063 1.00 91.69 94 ARG A CA 1
ATOM 742 C C . ARG A 1 94 ? -0.449 3.461 -20.261 1.00 91.69 94 ARG A C 1
ATOM 744 O O . ARG A 1 94 ? -0.930 2.801 -21.183 1.00 91.69 94 ARG A O 1
ATOM 751 N N . LYS A 1 95 ? -0.561 4.792 -20.192 1.00 87.56 95 LYS A N 1
ATOM 752 C CA . LYS A 1 95 ? -0.993 5.631 -21.320 1.00 87.56 95 LYS A CA 1
ATOM 753 C C . LYS A 1 95 ? 0.139 5.837 -22.325 1.00 87.56 95 LYS A C 1
ATOM 755 O O . LYS A 1 95 ? -0.139 5.825 -23.515 1.00 87.56 95 LYS A O 1
ATOM 760 N N . ALA A 1 96 ? 1.366 5.990 -21.832 1.00 87.25 96 ALA A N 1
ATOM 761 C CA . ALA A 1 96 ? 2.556 6.190 -22.643 1.00 87.25 96 ALA A CA 1
ATOM 762 C C . ALA A 1 96 ? 3.108 4.844 -23.141 1.00 87.25 96 ALA A C 1
ATOM 764 O O . ALA A 1 96 ? 3.296 4.650 -24.335 1.00 87.25 96 ALA A O 1
ATOM 765 N N . VAL A 1 97 ? 3.228 3.858 -22.242 1.00 90.56 97 VAL A N 1
ATOM 766 C CA . VAL A 1 97 ? 3.622 2.483 -22.594 1.00 90.56 97 VAL A CA 1
ATOM 767 C C . VAL A 1 97 ? 2.454 1.526 -22.318 1.00 90.56 97 VAL A C 1
ATOM 769 O O . VAL A 1 97 ? 2.189 1.199 -21.157 1.00 90.56 97 VAL A O 1
ATOM 772 N N . PRO A 1 98 ? 1.711 1.064 -23.343 1.00 92.75 98 PRO A N 1
ATOM 773 C CA . PRO A 1 98 ? 0.517 0.248 -23.142 1.00 92.75 98 PRO A CA 1
ATOM 774 C C . PRO A 1 98 ? 0.785 -1.063 -22.391 1.00 92.75 98 PRO A C 1
ATOM 776 O O . PRO A 1 98 ? 1.606 -1.881 -22.795 1.00 92.75 98 PRO A O 1
ATOM 779 N N . VAL A 1 99 ? 0.015 -1.306 -21.325 1.00 95.50 99 VAL A N 1
ATOM 780 C CA . VAL A 1 99 ? 0.039 -2.576 -20.574 1.00 95.50 99 VAL A CA 1
ATOM 781 C C . VAL A 1 99 ? -1.053 -3.547 -21.056 1.00 95.50 99 VAL A C 1
ATOM 783 O O . VAL A 1 99 ? -2.127 -3.087 -21.475 1.00 95.50 99 VAL A O 1
ATOM 786 N N . PRO A 1 100 ? -0.853 -4.879 -20.947 1.00 96.50 100 PRO A N 1
ATOM 787 C CA . PRO A 1 100 ? -1.851 -5.864 -21.362 1.00 96.50 100 PRO A CA 1
ATOM 788 C C . PRO A 1 100 ? -3.204 -5.691 -20.655 1.00 96.50 100 PRO A C 1
ATOM 790 O O . PRO A 1 100 ? -3.279 -5.391 -19.460 1.00 96.50 100 PRO A O 1
ATOM 793 N N . VAL A 1 101 ? -4.299 -5.928 -21.387 1.00 95.06 101 VAL A N 1
ATOM 794 C CA . VAL A 1 101 ? -5.672 -5.682 -20.901 1.00 95.06 101 VAL A CA 1
ATOM 795 C C . VAL A 1 101 ? -6.028 -6.488 -19.647 1.00 95.06 101 VAL A C 1
ATOM 797 O O . VAL A 1 101 ? -6.755 -5.989 -18.788 1.00 95.06 101 VAL A O 1
ATOM 800 N N . GLY A 1 102 ? -5.480 -7.700 -19.500 1.00 96.12 102 GLY A N 1
ATOM 801 C CA . GLY A 1 102 ? -5.695 -8.548 -18.324 1.00 96.12 102 GLY A CA 1
ATOM 802 C C . GLY A 1 102 ? -5.274 -7.863 -17.021 1.00 96.12 102 GLY A C 1
ATOM 803 O O . GLY A 1 102 ? -6.032 -7.875 -16.054 1.00 96.12 102 GLY A O 1
ATOM 804 N N . TYR A 1 103 ? -4.134 -7.165 -17.021 1.00 96.50 103 TYR A N 1
ATOM 805 C CA . TYR A 1 103 ? -3.654 -6.425 -15.850 1.00 96.50 103 TYR A CA 1
ATOM 806 C C . TYR A 1 103 ? -4.506 -5.191 -15.545 1.00 96.50 103 TYR A C 1
ATOM 808 O O . TYR A 1 103 ? -4.736 -4.894 -14.378 1.00 96.50 103 TYR A O 1
ATOM 816 N N . LYS A 1 104 ? -5.052 -4.515 -16.568 1.00 95.12 104 LYS A N 1
ATOM 817 C CA . LYS A 1 104 ? -6.018 -3.415 -16.372 1.00 95.12 104 LYS A CA 1
ATOM 818 C C . LYS A 1 104 ? -7.290 -3.904 -15.684 1.00 95.12 104 LYS A C 1
ATOM 820 O O . LYS A 1 104 ? -7.723 -3.300 -14.708 1.00 95.12 104 LYS A O 1
ATOM 825 N N . ARG A 1 105 ? -7.858 -5.018 -16.155 1.00 96.50 105 ARG A N 1
ATOM 826 C CA . ARG A 1 105 ? -9.049 -5.634 -15.544 1.00 96.50 105 ARG A CA 1
ATOM 827 C C . ARG A 1 105 ? -8.771 -6.090 -14.115 1.00 96.50 105 ARG A C 1
ATOM 829 O O . ARG A 1 105 ? -9.568 -5.805 -13.231 1.00 96.50 105 ARG A O 1
ATOM 836 N N . ALA A 1 106 ? -7.629 -6.736 -13.882 1.00 96.44 106 ALA A N 1
ATOM 837 C CA . ALA A 1 106 ? -7.244 -7.193 -12.553 1.00 96.44 106 ALA A CA 1
ATOM 838 C C . ALA A 1 106 ? -7.035 -6.023 -11.575 1.00 96.44 106 ALA A C 1
ATOM 840 O O . ALA A 1 106 ? -7.527 -6.081 -10.450 1.00 96.44 106 ALA A O 1
ATOM 841 N N . ALA A 1 107 ? -6.377 -4.944 -12.013 1.00 95.56 107 ALA A N 1
ATOM 842 C CA . ALA A 1 107 ? -6.194 -3.729 -11.222 1.00 95.56 107 ALA A CA 1
ATOM 843 C C . ALA A 1 107 ? -7.536 -3.090 -10.834 1.00 95.56 107 ALA A C 1
ATOM 845 O O . ALA A 1 107 ? -7.742 -2.763 -9.668 1.00 95.56 107 ALA A O 1
ATOM 846 N N . LEU A 1 108 ? -8.464 -2.965 -11.789 1.00 95.19 108 LEU A N 1
ATOM 847 C CA . LEU A 1 108 ? -9.805 -2.428 -11.540 1.00 95.19 108 LEU A CA 1
ATOM 848 C C . LEU A 1 108 ? -10.604 -3.312 -10.579 1.00 95.19 108 LEU A C 1
ATOM 850 O O . LEU A 1 108 ? -11.158 -2.801 -9.613 1.00 95.19 108 LEU A O 1
ATOM 854 N N . LEU A 1 109 ? -10.626 -4.628 -10.809 1.00 97.75 109 LEU A N 1
ATOM 855 C CA . LEU A 1 109 ? -11.359 -5.582 -9.976 1.00 97.75 109 LEU A CA 1
ATOM 856 C C . LEU A 1 109 ? -10.869 -5.565 -8.525 1.00 97.75 109 LEU A C 1
ATOM 858 O O . LEU A 1 109 ? -11.663 -5.416 -7.603 1.00 97.75 109 LEU A O 1
ATOM 862 N N . THR A 1 110 ? -9.559 -5.704 -8.323 1.00 97.88 110 THR A N 1
ATOM 863 C CA . THR A 1 110 ? -8.959 -5.744 -6.979 1.00 97.88 110 THR A CA 1
ATOM 864 C C . THR A 1 110 ? -9.109 -4.408 -6.251 1.00 97.88 110 THR A C 1
ATOM 866 O O . THR A 1 110 ? -9.387 -4.395 -5.053 1.00 97.88 110 THR A O 1
ATOM 869 N N . SER A 1 111 ? -9.020 -3.286 -6.973 1.00 95.69 111 SER A N 1
ATOM 870 C CA . SER A 1 111 ? -9.262 -1.952 -6.406 1.00 95.69 111 SER A CA 1
ATOM 871 C C . SER A 1 111 ? -10.732 -1.745 -6.027 1.00 95.69 111 SER A C 1
ATOM 873 O O . SER A 1 111 ? -11.012 -1.237 -4.945 1.00 95.69 111 SER A O 1
ATOM 875 N N . ALA A 1 112 ? -11.675 -2.176 -6.873 1.00 97.50 112 ALA A N 1
ATOM 876 C CA . ALA A 1 112 ? -13.110 -2.116 -6.586 1.00 97.50 112 ALA A CA 1
ATOM 877 C C . ALA A 1 112 ? -13.488 -3.001 -5.390 1.00 97.50 112 ALA A C 1
ATOM 879 O O . ALA A 1 112 ? -14.237 -2.570 -4.517 1.00 97.50 112 ALA A O 1
ATOM 880 N N . LEU A 1 113 ? -12.922 -4.208 -5.315 1.00 98.31 113 LEU A N 1
ATOM 881 C CA . LEU A 1 113 ? -13.125 -5.120 -4.193 1.00 98.31 113 LEU A CA 1
ATOM 882 C C . LEU A 1 113 ? -12.574 -4.532 -2.888 1.00 98.31 113 LEU A C 1
ATOM 884 O O . LEU A 1 113 ? -13.263 -4.544 -1.871 1.00 98.31 113 LEU A O 1
ATOM 888 N N . SER A 1 114 ? -11.364 -3.963 -2.922 1.00 97.81 114 SER A N 1
ATOM 889 C CA . SER A 1 114 ? -10.784 -3.274 -1.766 1.00 97.81 114 SER A CA 1
ATOM 890 C C . SER A 1 114 ? -11.654 -2.099 -1.316 1.00 97.81 114 SER A C 1
ATOM 892 O O . SER A 1 114 ? -11.940 -1.982 -0.128 1.00 97.81 114 SER A O 1
ATOM 894 N N . ALA A 1 115 ? -12.146 -1.277 -2.248 1.00 97.50 115 ALA A N 1
ATOM 895 C CA . ALA A 1 115 ? -13.032 -0.159 -1.932 1.00 97.50 115 ALA A CA 1
ATOM 896 C C . ALA A 1 115 ? -14.370 -0.617 -1.325 1.00 97.50 115 ALA A C 1
ATOM 898 O O . ALA A 1 115 ? -14.831 -0.030 -0.347 1.00 97.50 115 ALA A O 1
ATOM 899 N N . LEU A 1 116 ? -14.970 -1.689 -1.855 1.00 98.50 116 LEU A N 1
ATOM 900 C CA . LEU A 1 116 ? -16.206 -2.271 -1.326 1.00 98.50 116 LEU A CA 1
ATOM 901 C C . LEU A 1 116 ? -16.024 -2.766 0.114 1.00 98.50 116 LEU A C 1
ATOM 903 O O . LEU A 1 116 ? -16.827 -2.451 0.991 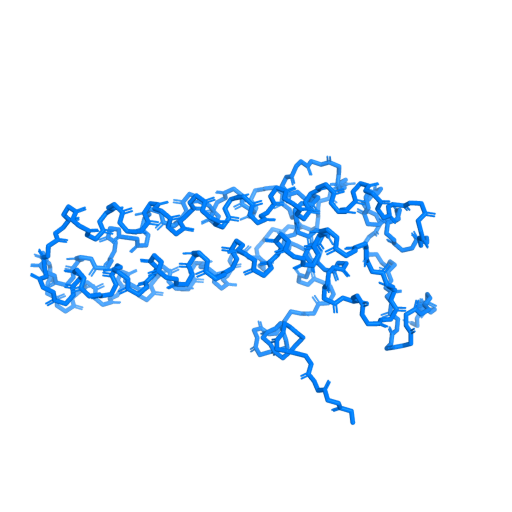1.00 98.50 116 LEU A O 1
ATOM 907 N N . PHE A 1 117 ? -14.947 -3.505 0.373 1.00 98.62 117 PHE A N 1
ATOM 908 C CA . PHE A 1 117 ? -14.620 -3.960 1.720 1.00 98.62 117 PHE A CA 1
ATOM 909 C C . PHE A 1 117 ? -14.299 -2.798 2.666 1.00 98.62 117 PHE A C 1
ATOM 911 O O . PHE A 1 117 ? -14.722 -2.819 3.818 1.00 98.62 117 PHE A O 1
ATOM 918 N N . MET A 1 118 ? -13.622 -1.752 2.184 1.00 98.00 118 MET A N 1
ATOM 919 C CA . MET A 1 118 ? -13.368 -0.543 2.970 1.00 98.00 118 MET A CA 1
ATOM 920 C C . MET A 1 118 ? -14.670 0.184 3.340 1.00 98.00 118 MET A C 1
ATOM 922 O O . MET A 1 118 ? -14.807 0.667 4.461 1.00 98.00 118 MET A O 1
ATOM 926 N N . LEU A 1 119 ? -15.662 0.217 2.445 1.00 98.44 119 LEU A N 1
ATOM 927 C CA . LEU A 1 119 ? -16.989 0.743 2.769 1.00 98.44 119 LEU A CA 1
ATOM 928 C C . LEU A 1 119 ? -17.669 -0.096 3.860 1.00 98.44 119 LEU A C 1
ATOM 930 O O . LEU A 1 119 ? -18.194 0.463 4.822 1.00 98.44 119 LEU A O 1
ATOM 934 N N . GLY A 1 120 ? -17.610 -1.427 3.752 1.00 98.50 120 GLY A N 1
ATOM 935 C CA . GLY A 1 120 ? -18.097 -2.332 4.799 1.00 98.50 120 GLY A CA 1
ATOM 936 C C . GLY A 1 120 ? -17.415 -2.084 6.149 1.00 98.50 120 GLY A C 1
ATOM 937 O O . GLY A 1 120 ? -18.087 -2.004 7.175 1.00 98.50 120 GLY A O 1
ATOM 938 N N . PHE A 1 121 ? -16.099 -1.870 6.136 1.00 98.44 121 PHE A N 1
ATOM 939 C CA . PHE A 1 121 ? -15.320 -1.504 7.315 1.00 98.44 121 PHE A CA 1
ATOM 940 C C . PHE A 1 121 ? -15.819 -0.200 7.944 1.00 98.44 121 PHE A C 1
ATOM 942 O O . PHE A 1 121 ? -16.073 -0.177 9.143 1.00 98.44 121 PHE A O 1
ATOM 949 N N . ILE A 1 122 ? -16.022 0.860 7.154 1.00 98.12 122 ILE A N 1
ATOM 950 C CA . ILE A 1 122 ? -16.529 2.151 7.649 1.00 98.12 122 ILE A CA 1
ATOM 951 C C . ILE A 1 122 ? -17.911 1.974 8.296 1.00 98.12 122 ILE A C 1
ATOM 953 O O . ILE A 1 122 ? -18.152 2.469 9.396 1.00 98.12 122 ILE A O 1
ATOM 957 N N . LEU A 1 123 ? -18.812 1.233 7.643 1.00 98.50 123 LEU A N 1
ATOM 958 C CA . LEU A 1 123 ? -20.167 0.985 8.147 1.00 98.50 123 LEU A CA 1
ATOM 959 C C . LEU A 1 123 ? -20.184 0.168 9.446 1.00 98.50 123 LEU A C 1
ATOM 961 O O . LEU A 1 123 ? -21.044 0.413 10.298 1.00 98.50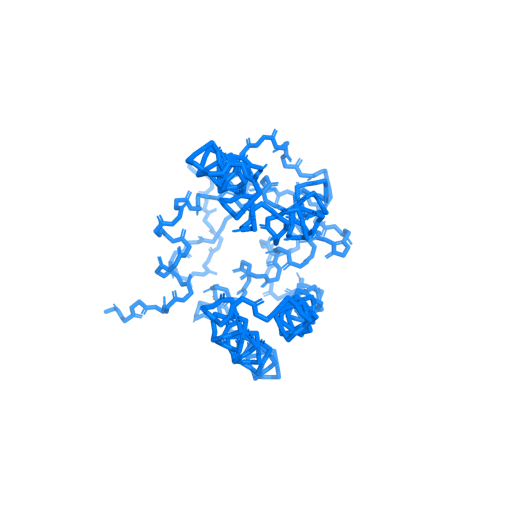 123 LEU A O 1
ATOM 965 N N . ALA A 1 124 ? -19.272 -0.795 9.590 1.00 98.12 124 ALA A N 1
ATOM 966 C CA . ALA A 1 124 ? -19.104 -1.586 10.806 1.00 98.12 124 ALA A CA 1
ATOM 967 C C . ALA A 1 124 ? -18.440 -0.772 11.926 1.00 98.12 124 ALA A C 1
ATOM 969 O O . ALA A 1 124 ? -18.889 -0.817 13.070 1.00 98.12 124 ALA A O 1
ATOM 970 N N . TYR A 1 125 ? -17.436 0.040 11.585 1.00 97.44 125 TYR A N 1
ATOM 971 C CA . TYR A 1 125 ? -16.742 0.927 12.515 1.00 97.44 125 TYR A CA 1
ATOM 972 C C . TYR A 1 125 ? -17.689 1.958 13.142 1.00 97.44 125 TYR A C 1
ATOM 974 O O . TYR A 1 125 ? -17.694 2.116 14.357 1.00 97.44 125 TYR A O 1
ATOM 982 N N . ILE A 1 126 ? -18.563 2.593 12.347 1.00 96.56 126 ILE A N 1
ATOM 983 C CA . ILE A 1 126 ? -19.586 3.532 12.856 1.00 96.56 126 ILE A CA 1
ATOM 984 C C . ILE A 1 126 ? -20.552 2.844 13.837 1.00 96.56 126 ILE A C 1
ATOM 986 O O . ILE A 1 126 ? -21.042 3.477 14.768 1.00 96.56 126 ILE A O 1
ATOM 990 N N . ARG A 1 127 ? -20.816 1.545 13.650 1.00 97.00 127 ARG A N 1
ATOM 991 C CA . ARG A 1 127 ? -21.652 0.732 14.549 1.00 97.00 127 ARG A CA 1
ATOM 992 C C . ARG A 1 127 ? -20.888 0.147 15.738 1.00 97.00 127 ARG A C 1
ATOM 994 O O . ARG A 1 127 ? -21.505 -0.527 16.556 1.00 97.00 127 ARG A O 1
ATOM 1001 N N . LEU A 1 128 ? -19.577 0.380 15.823 1.00 95.56 128 LEU A N 1
ATOM 1002 C CA . LEU A 1 128 ? -18.672 -0.234 16.796 1.00 95.56 128 LEU A CA 1
ATOM 1003 C C . LEU A 1 128 ? -18.711 -1.777 16.787 1.00 95.56 128 LEU A C 1
ATOM 1005 O O . LEU A 1 128 ? -18.368 -2.420 17.778 1.00 95.56 128 LEU A O 1
ATOM 1009 N N . ASP A 1 129 ? -19.076 -2.384 15.653 1.00 97.50 129 ASP A N 1
ATOM 1010 C CA . ASP A 1 129 ? -19.021 -3.834 15.461 1.00 97.50 129 ASP A CA 1
ATOM 1011 C C . ASP A 1 129 ? -17.593 -4.238 15.080 1.00 97.50 129 ASP A C 1
ATOM 1013 O O . ASP A 1 129 ? -17.175 -4.171 13.919 1.00 97.50 129 ASP A O 1
ATOM 1017 N N . VAL A 1 130 ? -16.820 -4.629 16.093 1.00 96.44 130 VAL A N 1
ATOM 1018 C CA . VAL A 1 130 ? -15.396 -4.953 15.948 1.00 96.44 130 VAL A CA 1
ATOM 1019 C C . VAL A 1 130 ? -15.178 -6.147 15.021 1.00 96.44 130 VAL A C 1
ATOM 1021 O O . VAL A 1 130 ? -14.238 -6.130 14.226 1.00 96.44 130 VAL A O 1
ATOM 1024 N N . LEU A 1 131 ? -16.032 -7.173 15.092 1.00 97.75 131 LEU A N 1
ATOM 1025 C CA . LEU A 1 131 ? -15.859 -8.388 14.298 1.00 97.75 131 LEU A CA 1
ATOM 1026 C C . LEU A 1 131 ? -16.151 -8.112 12.823 1.00 97.75 131 LEU A C 1
ATOM 1028 O O . LEU A 1 131 ? -15.335 -8.454 11.964 1.00 97.75 131 LEU A O 1
ATOM 1032 N N . ALA A 1 132 ? -17.270 -7.449 12.524 1.00 98.19 132 ALA A N 1
ATOM 1033 C CA . ALA A 1 132 ? -17.600 -7.070 11.155 1.00 98.19 132 ALA A CA 1
ATOM 1034 C C . ALA A 1 132 ? -16.546 -6.117 10.567 1.00 98.19 132 ALA A C 1
ATOM 1036 O O . ALA A 1 132 ? -16.134 -6.289 9.417 1.00 98.19 132 ALA A O 1
ATOM 1037 N N . ALA A 1 133 ? -16.047 -5.162 11.360 1.00 98.31 133 ALA A N 1
ATOM 1038 C CA . ALA A 1 133 ? -14.986 -4.257 10.931 1.00 98.31 133 ALA A CA 1
ATOM 1039 C C . ALA A 1 133 ? -13.676 -5.006 10.655 1.00 98.31 133 ALA A C 1
ATOM 1041 O O . ALA A 1 133 ? -13.045 -4.762 9.628 1.00 98.31 133 ALA A O 1
ATOM 1042 N N . ALA A 1 134 ? -13.280 -5.948 11.516 1.00 98.00 134 ALA A N 1
ATOM 1043 C CA . ALA A 1 134 ? -12.079 -6.755 11.320 1.00 98.00 134 ALA A CA 1
ATOM 1044 C C . ALA A 1 134 ? -12.165 -7.607 10.043 1.00 98.00 134 ALA A C 1
ATOM 1046 O O . ALA A 1 134 ? -11.223 -7.617 9.250 1.00 98.00 134 ALA A O 1
ATOM 1047 N N . LEU A 1 135 ? -13.304 -8.267 9.803 1.00 98.38 135 LEU A N 1
ATOM 1048 C CA . LEU A 1 135 ? -13.535 -9.069 8.597 1.00 98.38 135 LEU A CA 1
ATOM 1049 C C . LEU A 1 135 ? -13.509 -8.210 7.328 1.00 98.38 135 LEU A C 1
ATOM 1051 O O . LEU A 1 135 ? -12.851 -8.568 6.349 1.00 98.38 135 LEU A O 1
ATOM 1055 N N . ALA A 1 136 ? -14.183 -7.059 7.348 1.00 98.44 136 ALA A N 1
ATOM 1056 C CA . ALA A 1 136 ? -14.210 -6.144 6.215 1.00 98.44 136 ALA A CA 1
ATOM 1057 C C . ALA A 1 136 ? -12.823 -5.537 5.940 1.00 98.44 136 ALA A C 1
ATOM 1059 O O . ALA A 1 136 ? -12.359 -5.541 4.800 1.00 98.44 136 ALA A O 1
ATOM 1060 N N . TRP A 1 137 ? -12.103 -5.098 6.975 1.00 98.25 137 TRP A N 1
ATOM 1061 C CA . TRP A 1 137 ? -10.722 -4.634 6.841 1.00 98.25 137 TRP A CA 1
ATOM 1062 C C . TRP A 1 137 ? -9.814 -5.724 6.258 1.00 98.25 137 TRP A C 1
ATOM 1064 O O . TRP A 1 137 ? -9.049 -5.456 5.328 1.00 98.25 137 TRP A O 1
ATOM 1074 N N . HIS A 1 138 ? -9.941 -6.964 6.741 1.00 97.88 138 HIS A N 1
ATOM 1075 C CA . HIS A 1 138 ? -9.161 -8.093 6.246 1.00 97.88 138 HIS A CA 1
ATOM 1076 C C . HIS A 1 138 ? -9.449 -8.379 4.766 1.00 97.88 138 HIS A C 1
ATOM 1078 O O . HIS A 1 138 ? -8.515 -8.534 3.980 1.00 97.88 138 HIS A O 1
ATOM 1084 N N . GLY A 1 139 ? -10.722 -8.354 4.353 1.00 98.38 139 GLY A N 1
ATOM 1085 C CA . GLY A 1 139 ? -11.112 -8.468 2.945 1.00 98.38 139 GLY A CA 1
ATOM 1086 C C . GLY A 1 139 ? -10.483 -7.379 2.069 1.00 98.38 139 GLY A C 1
ATOM 1087 O O . GLY A 1 139 ? -9.943 -7.671 0.998 1.00 98.38 139 GLY A O 1
ATOM 1088 N N . SER A 1 140 ? -10.455 -6.132 2.552 1.00 98.19 140 SER A N 1
ATOM 1089 C CA . SER A 1 140 ? -9.778 -5.034 1.852 1.00 98.19 140 SER A CA 1
ATOM 1090 C C . SER A 1 140 ? -8.267 -5.259 1.756 1.00 98.19 140 SER A C 1
ATOM 1092 O O . SER A 1 140 ? -7.677 -5.034 0.697 1.00 98.19 14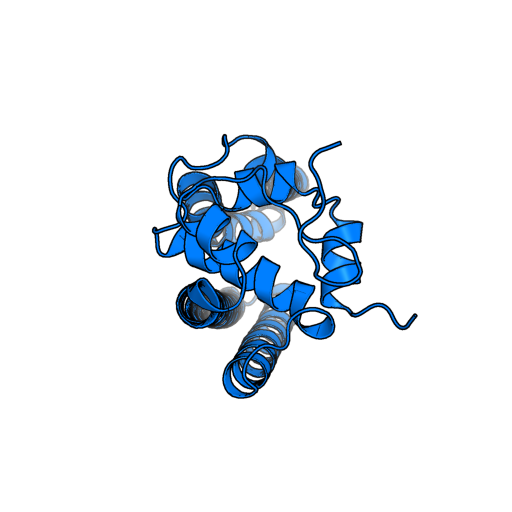0 SER A O 1
ATOM 1094 N N . ALA A 1 141 ? -7.629 -5.722 2.834 1.00 96.94 141 ALA A N 1
ATOM 1095 C CA . ALA A 1 141 ? -6.200 -6.016 2.850 1.00 96.94 141 ALA A CA 1
ATOM 1096 C C . ALA A 1 141 ? -5.845 -7.127 1.849 1.00 96.94 141 ALA A C 1
ATOM 1098 O O . ALA A 1 141 ? -4.934 -6.947 1.043 1.00 96.94 141 ALA A O 1
ATOM 1099 N N . VAL A 1 142 ? -6.602 -8.229 1.826 1.00 98.00 142 VAL A N 1
ATOM 1100 C CA . VAL A 1 142 ? -6.428 -9.328 0.857 1.00 98.00 142 VAL A CA 1
ATOM 1101 C C . VAL A 1 142 ? -6.577 -8.829 -0.580 1.00 98.00 142 VAL A C 1
ATOM 1103 O O . VAL A 1 142 ? -5.730 -9.131 -1.422 1.00 98.00 142 VAL A O 1
ATOM 1106 N N . ALA A 1 143 ? -7.594 -8.012 -0.866 1.00 98.06 143 ALA A N 1
ATOM 1107 C CA . ALA A 1 143 ? -7.773 -7.419 -2.189 1.00 98.06 143 ALA A CA 1
ATOM 1108 C C . ALA A 1 143 ? -6.580 -6.528 -2.589 1.00 98.06 143 ALA A C 1
ATOM 1110 O O . ALA A 1 143 ? -6.106 -6.605 -3.727 1.00 98.06 143 ALA A O 1
ATOM 1111 N N . LYS A 1 144 ? -6.033 -5.737 -1.654 1.00 96.31 144 LYS A N 1
ATOM 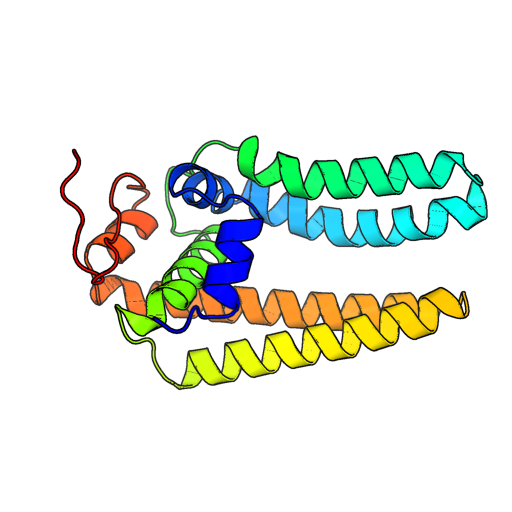1112 C CA . LYS A 1 144 ? -4.825 -4.935 -1.901 1.00 96.31 144 LYS A CA 1
ATOM 1113 C C . LYS A 1 144 ? -3.579 -5.805 -2.097 1.00 96.31 144 LYS A C 1
ATOM 1115 O O . LYS A 1 144 ? -2.778 -5.496 -2.977 1.00 96.31 144 LYS A O 1
ATOM 1120 N N . TYR A 1 145 ? -3.409 -6.896 -1.352 1.00 96.81 145 TYR A N 1
ATOM 1121 C CA . TYR A 1 145 ? -2.303 -7.835 -1.573 1.00 96.81 145 TYR A CA 1
ATOM 1122 C C . TYR A 1 145 ? -2.389 -8.506 -2.938 1.00 96.81 145 TYR A C 1
ATOM 1124 O O . TYR A 1 145 ? -1.383 -8.605 -3.639 1.00 96.81 145 TYR A O 1
ATOM 1132 N N . TRP A 1 146 ? -3.596 -8.881 -3.358 1.00 98.25 146 TRP A N 1
ATOM 1133 C CA . TRP A 1 146 ? -3.818 -9.412 -4.694 1.00 98.25 146 TRP A CA 1
ATOM 1134 C C . TRP A 1 146 ? -3.485 -8.378 -5.774 1.00 98.25 146 TRP A C 1
ATOM 1136 O O . TRP A 1 146 ? -2.809 -8.705 -6.747 1.00 98.25 146 TRP A O 1
ATOM 1146 N N . PHE A 1 147 ? -3.870 -7.113 -5.590 1.00 98.06 147 PHE A N 1
ATOM 1147 C CA . PHE A 1 147 ? -3.454 -6.033 -6.486 1.00 98.06 147 PHE A CA 1
ATOM 1148 C C . PHE A 1 147 ? -1.923 -5.946 -6.605 1.00 98.06 147 PHE A C 1
ATOM 1150 O O . PHE A 1 147 ? -1.398 -5.947 -7.718 1.00 98.06 147 PHE A O 1
ATOM 1157 N N . VAL A 1 148 ? -1.202 -5.916 -5.476 1.00 97.69 148 VAL A N 1
ATOM 1158 C CA . VAL A 1 148 ? 0.272 -5.837 -5.456 1.00 97.69 148 VAL A CA 1
ATOM 1159 C C . VAL A 1 148 ? 0.893 -7.031 -6.175 1.00 97.69 148 VAL A C 1
ATOM 1161 O O . VAL A 1 148 ? 1.827 -6.860 -6.955 1.00 97.69 148 VAL A O 1
ATOM 1164 N N . ASP A 1 149 ? 0.336 -8.225 -5.990 1.00 98.25 149 ASP A N 1
ATOM 1165 C CA . ASP A 1 149 ? 0.777 -9.420 -6.702 1.00 98.25 149 ASP A CA 1
ATOM 1166 C C . ASP A 1 149 ? 0.595 -9.297 -8.227 1.00 98.25 149 ASP A C 1
ATOM 1168 O O . ASP A 1 149 ? 1.512 -9.580 -9.001 1.00 98.25 149 ASP A O 1
ATOM 1172 N N . ARG A 1 150 ? -0.553 -8.781 -8.688 1.00 98.38 150 ARG A N 1
ATOM 1173 C CA . ARG A 1 150 ? -0.774 -8.500 -10.118 1.00 98.38 150 ARG A CA 1
ATOM 1174 C C . ARG A 1 150 ? 0.204 -7.461 -10.660 1.00 98.38 150 ARG A C 1
ATOM 1176 O O . ARG A 1 150 ? 0.621 -7.582 -11.809 1.00 98.38 150 ARG A O 1
ATOM 1183 N N . MET A 1 151 ? 0.584 -6.470 -9.858 1.00 98.31 151 MET A N 1
ATOM 1184 C CA . MET A 1 151 ? 1.607 -5.493 -10.235 1.00 98.31 151 MET A CA 1
ATOM 1185 C C . MET A 1 151 ? 3.000 -6.129 -10.295 1.00 98.31 151 MET A C 1
ATOM 1187 O O . MET A 1 151 ? 3.746 -5.871 -11.236 1.00 98.31 151 MET A O 1
ATOM 1191 N N . ALA A 1 152 ? 3.332 -7.036 -9.375 1.00 98.31 152 ALA A N 1
ATOM 1192 C CA . ALA A 1 152 ? 4.600 -7.755 -9.416 1.00 98.31 152 ALA A CA 1
ATOM 1193 C C . ALA A 1 152 ? 4.744 -8.606 -10.691 1.00 98.31 152 ALA A C 1
ATOM 1195 O O . ALA A 1 152 ? 5.797 -8.597 -11.333 1.00 98.31 152 ALA A O 1
ATOM 1196 N N . LEU A 1 153 ? 3.667 -9.284 -11.101 1.00 98.25 153 LEU A N 1
ATOM 1197 C CA . LEU A 1 153 ? 3.610 -10.017 -12.371 1.00 98.25 153 LEU A CA 1
ATOM 1198 C C . LEU A 1 153 ? 3.659 -9.087 -13.591 1.00 98.25 153 LEU A C 1
ATOM 1200 O O . LEU A 1 153 ? 4.311 -9.407 -14.588 1.00 98.25 153 LEU A O 1
ATOM 1204 N N . LEU A 1 154 ? 3.010 -7.922 -13.513 1.00 98.12 154 LEU A N 1
ATOM 1205 C CA . LEU A 1 154 ? 3.083 -6.905 -14.560 1.00 98.12 154 LEU A CA 1
ATOM 1206 C C . LEU A 1 154 ? 4.523 -6.417 -14.756 1.00 98.12 154 LEU A C 1
ATOM 1208 O O . LEU A 1 154 ? 4.966 -6.323 -15.898 1.00 98.12 154 LEU A O 1
ATOM 1212 N N . ALA A 1 155 ? 5.262 -6.155 -13.674 1.00 97.81 155 ALA A N 1
ATOM 1213 C CA . ALA A 1 155 ? 6.658 -5.728 -13.746 1.00 97.81 155 ALA A CA 1
ATOM 1214 C C . ALA A 1 155 ? 7.533 -6.751 -14.484 1.00 97.81 155 ALA A C 1
ATOM 1216 O O . ALA A 1 155 ? 8.295 -6.383 -15.372 1.00 97.81 155 ALA A O 1
ATOM 1217 N N . GLU A 1 156 ? 7.369 -8.040 -14.181 1.00 97.00 156 GLU A N 1
ATOM 1218 C CA . GLU A 1 156 ? 8.061 -9.117 -14.901 1.00 97.00 156 GLU A CA 1
ATOM 1219 C C . GLU A 1 156 ? 7.636 -9.220 -16.369 1.00 97.00 156 GLU A C 1
ATOM 1221 O O . GLU A 1 156 ? 8.478 -9.408 -17.241 1.00 97.00 156 GLU A O 1
ATOM 1226 N N . THR A 1 157 ? 6.344 -9.052 -16.660 1.00 97.25 157 THR A N 1
ATOM 1227 C CA . THR A 1 157 ? 5.820 -9.112 -18.037 1.00 97.25 157 THR A CA 1
ATOM 1228 C C . THR A 1 157 ? 6.340 -7.963 -18.903 1.00 97.25 157 THR A C 1
ATOM 1230 O O . THR A 1 157 ? 6.491 -8.107 -20.115 1.00 97.25 157 THR A O 1
ATOM 1233 N N . MET A 1 158 ? 6.580 -6.803 -18.292 1.00 96.38 158 MET A N 1
ATOM 1234 C CA . MET A 1 158 ? 6.949 -5.574 -18.992 1.00 96.38 158 MET A CA 1
ATOM 1235 C C . MET A 1 158 ? 8.460 -5.322 -19.023 1.00 96.38 158 MET A C 1
ATOM 1237 O O . MET A 1 158 ? 8.880 -4.369 -19.674 1.00 96.38 158 MET A O 1
ATOM 1241 N N . LYS A 1 159 ? 9.288 -6.149 -18.371 1.00 94.19 159 LYS A N 1
ATOM 1242 C CA . LYS A 1 159 ? 10.735 -5.901 -18.238 1.00 94.19 159 LYS A CA 1
ATOM 1243 C C . LYS A 1 159 ? 11.461 -5.726 -19.575 1.00 94.19 159 LYS A C 1
ATOM 1245 O O . LYS A 1 159 ? 12.304 -4.849 -19.686 1.00 94.19 159 LYS A O 1
ATOM 1250 N N . ASP A 1 160 ? 11.065 -6.492 -20.591 1.00 93.12 160 ASP A N 1
ATOM 1251 C CA . ASP A 1 160 ? 11.682 -6.474 -21.925 1.00 93.12 160 ASP A CA 1
ATOM 1252 C C . ASP A 1 160 ? 10.961 -5.516 -22.893 1.00 93.12 160 ASP A C 1
ATOM 1254 O O . ASP A 1 160 ? 11.281 -5.450 -24.076 1.00 93.12 160 ASP A O 1
ATOM 1258 N N . ARG A 1 161 ? 9.944 -4.783 -22.414 1.00 91.00 161 ARG A N 1
ATOM 1259 C CA . ARG A 1 161 ? 9.148 -3.853 -23.233 1.00 91.00 161 ARG A CA 1
ATOM 1260 C C . ARG A 1 161 ? 9.720 -2.443 -23.273 1.00 91.00 161 ARG A C 1
ATOM 1262 O O . ARG A 1 161 ? 9.356 -1.694 -24.173 1.00 91.00 161 ARG A O 1
ATOM 1269 N N . HIS A 1 162 ? 10.554 -2.071 -22.304 1.00 91.31 162 HIS A N 1
ATOM 1270 C CA . HIS A 1 162 ? 11.181 -0.754 -22.254 1.00 91.31 162 HIS A CA 1
ATOM 1271 C C . HIS A 1 162 ? 12.479 -0.789 -21.426 1.00 91.31 162 HIS A C 1
ATOM 1273 O O . HIS A 1 162 ? 12.462 -1.352 -20.326 1.00 91.31 162 HIS A O 1
ATOM 1279 N N . PRO A 1 163 ? 13.581 -0.152 -21.873 1.00 91.94 163 PRO A N 1
ATOM 1280 C CA . PRO A 1 163 ? 14.868 -0.181 -21.167 1.00 91.94 163 PRO A CA 1
ATOM 1281 C C . PRO A 1 163 ? 14.787 0.348 -19.726 1.00 91.94 163 PRO A C 1
ATOM 1283 O O . PRO A 1 163 ? 15.380 -0.238 -18.825 1.00 91.94 163 PRO A O 1
ATOM 1286 N N . VAL A 1 164 ? 13.979 1.384 -19.471 1.00 93.62 164 VAL A N 1
ATOM 1287 C CA . VAL A 1 164 ? 13.758 1.928 -18.111 1.00 93.62 164 VAL A CA 1
ATOM 1288 C C . VAL A 1 164 ? 13.189 0.878 -17.148 1.00 93.62 164 VAL A C 1
ATOM 1290 O O . VAL A 1 164 ? 13.539 0.852 -15.971 1.00 93.62 164 VAL A O 1
ATOM 1293 N N . TYR A 1 165 ? 12.327 -0.023 -17.626 1.00 94.44 165 TYR A N 1
ATOM 1294 C CA . TYR A 1 165 ? 11.726 -1.048 -16.768 1.00 94.44 165 TYR A CA 1
ATOM 1295 C C . TYR A 1 165 ? 12.740 -2.133 -16.404 1.00 94.44 165 TYR A C 1
ATOM 1297 O O . TYR A 1 165 ? 12.790 -2.565 -15.249 1.00 94.44 165 TYR A O 1
ATOM 1305 N N . ALA A 1 166 ? 13.589 -2.523 -17.359 1.00 94.25 166 ALA A N 1
ATOM 1306 C CA . ALA A 1 166 ? 14.730 -3.391 -17.095 1.00 94.25 166 ALA A CA 1
ATOM 1307 C C . ALA A 1 166 ? 15.714 -2.743 -16.102 1.00 94.25 166 ALA A C 1
ATOM 1309 O O . ALA A 1 166 ? 16.153 -3.412 -15.163 1.00 94.25 166 ALA A O 1
ATOM 1310 N N . ALA A 1 167 ? 15.994 -1.444 -16.254 1.00 95.00 167 ALA A N 1
ATOM 1311 C CA . ALA A 1 167 ? 16.867 -0.674 -15.367 1.00 95.00 167 ALA A CA 1
ATOM 1312 C C . ALA A 1 167 ? 16.354 -0.671 -13.915 1.00 95.00 167 ALA A C 1
ATOM 1314 O O . ALA A 1 167 ? 17.077 -1.084 -13.005 1.00 95.00 167 ALA A O 1
ATOM 1315 N N . TRP A 1 168 ? 15.072 -0.356 -13.690 1.00 95.38 168 TRP A N 1
ATOM 1316 C CA . TRP A 1 168 ? 14.475 -0.403 -12.346 1.00 95.38 168 TRP A CA 1
ATOM 1317 C C . TRP A 1 168 ? 14.568 -1.794 -11.706 1.00 95.38 168 TRP A C 1
ATOM 1319 O O . TRP A 1 168 ? 14.866 -1.921 -10.517 1.00 95.38 168 TRP A O 1
ATOM 1329 N N . LEU A 1 169 ? 14.360 -2.864 -12.481 1.00 95.50 169 LEU A N 1
ATOM 1330 C CA . LEU A 1 169 ? 14.510 -4.237 -11.984 1.00 95.50 169 LEU A CA 1
ATOM 1331 C C . LEU A 1 169 ? 15.969 -4.592 -11.668 1.00 95.50 169 LEU A C 1
ATOM 1333 O O . LEU A 1 169 ? 16.222 -5.339 -10.716 1.00 95.50 169 LEU A O 1
ATOM 1337 N N . ALA A 1 170 ? 16.925 -4.051 -12.423 1.00 95.50 170 ALA A N 1
ATOM 1338 C CA . ALA A 1 170 ? 18.354 -4.168 -12.143 1.00 95.50 170 ALA A CA 1
ATOM 1339 C C . ALA A 1 170 ? 18.798 -3.339 -10.923 1.00 95.50 170 ALA A C 1
ATOM 1341 O O . ALA A 1 170 ? 19.851 -3.625 -10.362 1.00 95.50 170 ALA A O 1
ATOM 1342 N N . GLY A 1 171 ? 17.971 -2.395 -10.459 1.00 93.50 171 GLY A N 1
ATOM 1343 C CA . GLY A 1 171 ? 18.291 -1.486 -9.356 1.00 93.50 171 GLY A CA 1
ATOM 1344 C C . GLY A 1 171 ? 18.918 -0.165 -9.807 1.00 93.50 171 GLY A C 1
ATOM 1345 O O . GLY A 1 171 ? 19.406 0.585 -8.965 1.00 93.50 171 GLY A O 1
ATOM 1346 N N . ASP A 1 172 ? 18.894 0.127 -11.107 1.00 93.94 172 ASP A N 1
ATOM 1347 C CA . ASP A 1 172 ? 19.201 1.452 -11.629 1.00 93.94 172 ASP A CA 1
ATOM 1348 C C . ASP A 1 172 ? 17.935 2.316 -11.590 1.00 93.94 172 ASP A C 1
ATOM 1350 O O . ASP A 1 172 ? 17.015 2.167 -12.393 1.00 93.94 172 ASP A O 1
ATOM 1354 N N . TRP A 1 173 ? 17.886 3.209 -10.605 1.00 90.88 173 TRP A N 1
ATOM 1355 C CA . TRP A 1 173 ? 16.762 4.115 -10.361 1.00 90.88 173 TRP A CA 1
ATOM 1356 C C . TRP A 1 173 ? 16.928 5.480 -11.032 1.00 90.88 173 TRP A C 1
ATOM 1358 O O . TRP A 1 173 ? 16.026 6.307 -10.907 1.00 90.88 173 TRP A O 1
ATOM 1368 N N . SER A 1 174 ? 18.063 5.718 -11.700 1.00 89.62 174 SER A N 1
ATOM 1369 C CA . SER A 1 174 ? 18.329 6.968 -12.420 1.00 89.62 174 SER A CA 1
ATOM 1370 C C . SER A 1 174 ? 17.556 7.043 -13.736 1.00 89.62 174 SER A C 1
ATOM 1372 O O . SER A 1 174 ? 17.177 8.127 -14.164 1.00 89.62 174 SER A O 1
ATOM 1374 N N . ALA A 1 175 ? 17.241 5.885 -14.323 1.00 89.00 175 ALA A N 1
ATOM 1375 C CA . ALA A 1 175 ? 16.411 5.785 -15.510 1.00 89.00 175 ALA A CA 1
ATOM 1376 C C . ALA A 1 175 ? 14.986 6.303 -15.239 1.00 89.00 175 ALA A C 1
ATOM 1378 O O . ALA A 1 175 ? 14.283 5.811 -14.347 1.00 89.00 175 ALA A O 1
ATOM 1379 N N . THR A 1 176 ? 14.523 7.262 -16.036 1.00 85.75 176 THR A N 1
ATOM 1380 C CA . THR A 1 176 ? 13.180 7.849 -15.935 1.00 85.75 176 THR A CA 1
ATOM 1381 C C . THR A 1 176 ? 12.489 7.876 -17.296 1.00 85.75 176 THR A C 1
ATOM 1383 O O . THR A 1 176 ? 13.113 7.715 -18.345 1.00 85.75 176 THR A O 1
ATOM 1386 N N . LEU A 1 177 ? 11.161 7.989 -17.257 1.00 82.12 177 LEU A N 1
ATOM 1387 C CA . LEU A 1 177 ? 10.331 8.189 -18.440 1.00 82.12 177 LEU A CA 1
ATOM 1388 C C . LEU A 1 177 ? 9.900 9.649 -18.479 1.00 82.12 177 LEU A C 1
ATOM 1390 O O . LEU A 1 177 ? 9.497 10.181 -17.441 1.00 82.12 177 LEU A O 1
ATOM 1394 N N . ASP A 1 178 ? 9.943 10.261 -19.654 1.00 78.19 178 ASP A N 1
ATOM 1395 C CA . ASP A 1 178 ? 9.304 11.554 -19.872 1.00 78.19 178 ASP A CA 1
ATOM 1396 C C . ASP A 1 178 ? 7.769 11.414 -20.006 1.00 78.19 178 ASP A C 1
ATOM 1398 O O . ASP A 1 178 ? 7.198 10.324 -19.879 1.00 78.19 178 ASP A O 1
ATOM 1402 N N . GLU A 1 179 ? 7.063 12.527 -20.241 1.00 72.38 179 GLU A N 1
ATOM 1403 C CA . GLU A 1 179 ? 5.600 12.494 -20.398 1.00 72.38 179 GLU A CA 1
ATOM 1404 C C . GLU A 1 179 ? 5.136 11.766 -21.677 1.00 72.38 179 GLU A C 1
ATOM 1406 O O . GLU A 1 179 ? 3.986 11.314 -21.728 1.00 72.38 179 GLU A O 1
ATOM 1411 N N . ALA A 1 180 ? 6.009 11.617 -22.680 1.00 73.94 180 ALA A N 1
ATOM 1412 C CA . ALA A 1 180 ? 5.748 10.871 -23.912 1.00 73.94 180 ALA A CA 1
ATOM 1413 C C . ALA A 1 180 ? 5.985 9.356 -23.750 1.00 73.94 180 ALA A C 1
ATOM 1415 O O . ALA A 1 180 ? 5.478 8.564 -24.546 1.00 73.94 180 ALA A O 1
ATOM 1416 N N . GLY A 1 181 ? 6.664 8.939 -22.676 1.00 74.38 181 GLY A N 1
ATOM 1417 C CA . GLY A 1 181 ? 7.054 7.552 -22.431 1.00 74.38 181 GLY A CA 1
ATOM 1418 C C . GLY A 1 181 ? 8.370 7.163 -23.087 1.00 74.38 181 GLY A C 1
ATOM 1419 O O . GLY A 1 181 ? 8.630 5.968 -23.220 1.00 74.38 181 GLY A O 1
ATOM 1420 N N . GLU A 1 182 ? 9.175 8.143 -23.482 1.00 79.31 182 GLU A N 1
ATOM 1421 C CA . GLU A 1 182 ? 10.537 7.957 -23.962 1.00 79.31 182 GLU A CA 1
ATOM 1422 C C . GLU A 1 182 ? 11.516 7.974 -22.778 1.00 79.31 182 GLU A C 1
ATOM 1424 O O . GLU A 1 182 ? 11.196 8.413 -21.667 1.00 79.31 182 GLU A O 1
ATOM 1429 N N . THR A 1 183 ? 12.719 7.435 -22.982 1.00 78.38 183 THR A N 1
ATOM 1430 C CA . THR A 1 183 ? 13.808 7.548 -22.004 1.00 78.38 183 THR A CA 1
ATOM 1431 C C . THR A 1 183 ? 14.193 9.013 -21.854 1.00 78.38 183 THR A C 1
ATOM 1433 O O . THR A 1 183 ? 14.698 9.599 -22.809 1.00 78.38 183 THR A O 1
ATOM 1436 N N . ALA A 1 184 ? 14.005 9.593 -20.669 1.00 76.88 184 ALA A N 1
ATOM 1437 C CA . ALA A 1 184 ? 14.497 10.940 -20.420 1.00 76.88 184 ALA A CA 1
ATOM 1438 C C . ALA A 1 184 ? 16.034 10.917 -20.354 1.00 76.88 184 ALA A C 1
ATOM 1440 O O . ALA A 1 184 ? 16.614 10.099 -19.634 1.00 76.88 184 ALA A O 1
ATOM 1441 N N . GLU A 1 185 ? 16.697 11.798 -21.107 1.00 58.03 185 GLU A N 1
ATOM 1442 C CA . GLU A 1 185 ? 18.135 12.019 -20.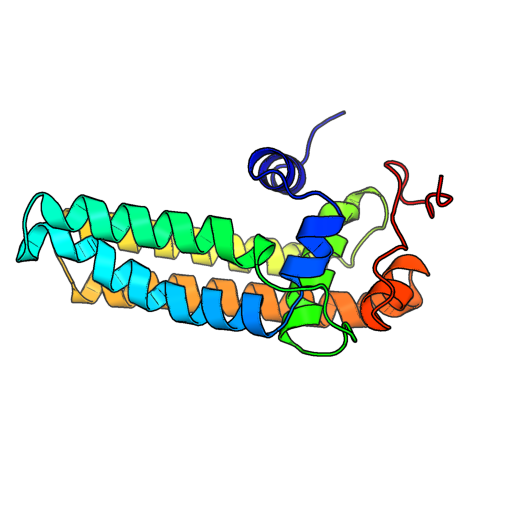949 1.00 58.03 185 GLU A CA 1
ATOM 1443 C C . GLU A 1 185 ? 18.399 12.587 -19.550 1.00 58.03 185 GLU A C 1
ATOM 1445 O O . GLU A 1 185 ? 17.688 13.480 -19.085 1.00 58.03 185 GLU A O 1
ATOM 1450 N N . SER A 1 186 ? 19.400 12.044 -18.852 1.00 49.19 186 SER A N 1
ATOM 1451 C CA . SER A 1 186 ? 19.802 12.554 -17.544 1.00 49.19 186 SER A CA 1
ATOM 1452 C C . SER A 1 186 ? 20.383 13.961 -17.713 1.00 49.19 186 SER A C 1
ATOM 1454 O O . SER A 1 186 ? 21.545 14.103 -18.093 1.00 49.19 186 SER A O 1
ATOM 1456 N N . SER A 1 187 ? 19.566 14.985 -17.472 1.00 36.34 187 SER A N 1
ATOM 1457 C CA . SER A 1 187 ? 20.002 16.379 -17.342 1.00 36.34 187 SER A CA 1
ATOM 1458 C C . SER A 1 187 ? 20.735 16.613 -16.028 1.00 36.34 187 SER A C 1
ATOM 1460 O O . SER A 1 187 ? 20.175 16.174 -14.993 1.00 36.34 187 SER A O 1
#

Radius of gyration: 17.91 Å; chains: 1; bounding box: 42×26×50 Å

Foldseek 3Di:
DDQDPLNVVCVVLPDDLQLLLLCLPQCLQVVLLVLLVVLVVLLCVCVVPNPVSVVSNVVSVVCNSCSSVPGGRDQACADLSSQLSLLSVVVSLCVLPPFDVVLVVLLVVLQVQLVVLVVQLVVCVVVVNSVSNVVSSVSNSVSVVSNSNSSSVRLVVCCVVAVLSVCSRNRNSQFDADNNRDTDDRD

Sequence (187 aa):
MQMDAFQGAARLIGMSDAIWARHAHPLSVWSRMLAAPLIFICLWSPVWIGWYGVGLIGMAILWMWLNPRLTPPPKTGRSWASKGVIGERIFINRKAVPVPVGYKRAALLTSALSALFMLGFILAYIRLDVLAAALAWHGSAVAKYWFVDRMALLAETMKDRHPVYAAWLAGDWSATLDEAGETAESS

Secondary structure (DSSP, 8-state):
----HHHHHHHHTT--HHHHHHHT-HHHHHHHHHHHHHHHHHHHHHHHHTTHHHHHHHHHHHHHHHHHHHSPPPS-S-SHHHHHHHHHHHHHTTTTSPPPHHHHHHHHHHHHHHHHHHHHHHHHHHTT-HHHHHHHHHHHHHHHHHHHHHHHHHHHHHTTT-HHHHHHHHT--S--B-TTSSBPP--